Protein AF-A0A367ZBI6-F1 (afdb_monomer_lite)

Foldseek 3Di:
DDDDDDDDDDDDDDDDDDDDPPPDDPDPDPDDPDDFPPFDWDKDKDFDDDPNFGDFAKKWKWKFKAAPVQQQTLDIQQRQDGGNDTDDFTFIFGGDRRMTMDTQQPCVTGRRPHGDGLSSVLDPGIFMWMWIDPDPDDDTDTDPDTHTDPPDDPSVVVVQLQDALEEFEAECPDGPHVAPQVSQVPDPDADDSNHAYEYEYEFDEHAAAEEHGASYEYEYPAAVRAEQEYDDDPVVQGSYHYDHNYYYYGYYYGRHPPPDPPPPVVVVPPPD

Structure (mmCIF, N/CA/C/O backbone):
data_AF-A0A367ZBI6-F1
#
_entry.id   AF-A0A367ZBI6-F1
#
loop_
_atom_site.group_PDB
_atom_site.id
_atom_site.type_symbol
_atom_site.label_atom_id
_atom_site.label_alt_id
_atom_site.label_comp_id
_atom_site.label_asym_id
_atom_site.label_entity_id
_atom_site.label_seq_id
_atom_site.pdbx_PDB_ins_code
_atom_site.Cartn_x
_atom_site.Cartn_y
_atom_site.Cartn_z
_atom_site.occupancy
_atom_site.B_iso_or_equiv
_atom_site.auth_seq_id
_atom_site.auth_comp_id
_atom_site.auth_asym_id
_atom_site.auth_atom_id
_atom_site.pdbx_PDB_model_num
ATOM 1 N N . MET A 1 1 ? -68.132 80.069 33.713 1.00 37.91 1 MET A N 1
ATOM 2 C CA . MET A 1 1 ? -67.580 80.539 32.428 1.00 37.91 1 MET A CA 1
ATOM 3 C C . MET A 1 1 ? -66.573 79.501 31.962 1.00 37.91 1 MET A C 1
ATOM 5 O O . MET A 1 1 ? -65.637 79.241 32.694 1.00 37.91 1 MET A O 1
ATOM 9 N N . GLU A 1 2 ? -66.901 78.851 30.840 1.00 44.69 2 GLU A N 1
ATOM 10 C CA . GLU A 1 2 ? -66.065 78.034 29.926 1.00 44.69 2 GLU A CA 1
ATOM 11 C C . GLU A 1 2 ? -65.198 76.899 30.529 1.00 44.69 2 GLU A C 1
ATOM 13 O O . GLU A 1 2 ? -64.141 77.139 31.086 1.00 44.69 2 GLU A O 1
ATOM 18 N N . LYS A 1 3 ? -65.728 75.659 30.611 1.00 40.94 3 LYS A N 1
ATOM 19 C CA . LYS A 1 3 ? -65.619 74.520 29.645 1.00 40.94 3 LYS A CA 1
ATOM 20 C C . LYS A 1 3 ? -64.223 73.841 29.694 1.00 40.94 3 LYS A C 1
ATOM 22 O O . LYS A 1 3 ? -63.247 74.514 29.435 1.00 40.94 3 LYS A O 1
ATOM 27 N N . LYS A 1 4 ? -64.012 72.530 29.899 1.00 40.75 4 LYS A N 1
ATOM 28 C CA . LYS A 1 4 ? -64.860 71.321 29.964 1.00 40.75 4 LYS A CA 1
ATOM 29 C C . LYS A 1 4 ? -63.979 70.097 30.379 1.00 40.75 4 LYS A C 1
ATOM 31 O O . LYS A 1 4 ? -62.935 69.918 29.772 1.00 40.75 4 LYS A O 1
ATOM 36 N N . PHE A 1 5 ? -64.477 69.277 31.325 1.00 45.44 5 PHE A N 1
ATOM 37 C CA . PHE A 1 5 ? -64.305 67.811 31.567 1.00 45.44 5 PHE A CA 1
ATOM 38 C C . PHE A 1 5 ? -62.888 67.207 31.751 1.00 45.44 5 PHE A C 1
ATOM 40 O O . PHE A 1 5 ? -62.086 67.213 30.831 1.00 45.44 5 PHE A O 1
ATOM 47 N N . ILE A 1 6 ? -62.463 66.750 32.942 1.00 40.84 6 ILE A N 1
ATOM 48 C CA . ILE A 1 6 ? -62.875 65.577 33.766 1.00 40.84 6 ILE A CA 1
ATOM 49 C C . ILE A 1 6 ? -62.627 64.210 33.091 1.00 40.84 6 ILE A C 1
ATOM 51 O O . ILE A 1 6 ? -63.291 63.855 32.124 1.00 40.84 6 ILE A O 1
ATOM 55 N N . SER A 1 7 ? -61.684 63.475 33.701 1.00 38.06 7 SER A N 1
ATOM 56 C CA . SER A 1 7 ? -61.355 62.037 33.682 1.00 38.06 7 SER A CA 1
ATOM 57 C C . SER A 1 7 ? -62.394 61.055 33.136 1.00 38.06 7 SER A C 1
ATOM 59 O O . SER A 1 7 ? -63.536 61.127 33.572 1.00 38.06 7 SER A O 1
ATOM 61 N N . LEU A 1 8 ? -61.954 60.017 32.397 1.00 36.00 8 LEU A N 1
ATOM 62 C CA . LEU A 1 8 ? -62.226 58.604 32.743 1.00 36.00 8 LEU A CA 1
ATOM 63 C C . LEU A 1 8 ? -61.428 57.593 31.882 1.00 36.00 8 LEU A C 1
ATOM 65 O O . LEU A 1 8 ? -61.218 57.798 30.692 1.00 36.00 8 LEU A O 1
ATOM 69 N N . LEU A 1 9 ? -61.023 56.499 32.535 1.00 39.81 9 LEU A N 1
ATOM 70 C CA . LEU A 1 9 ? -60.347 55.279 32.065 1.00 39.81 9 LEU A CA 1
ATOM 71 C C . LEU A 1 9 ? -60.739 54.729 30.676 1.00 39.81 9 LEU A C 1
ATOM 73 O O . LEU A 1 9 ? -61.918 54.518 30.406 1.00 39.81 9 LEU A O 1
ATOM 77 N N . ILE A 1 10 ? -59.734 54.278 29.910 1.00 43.53 10 ILE A N 1
ATOM 78 C CA . ILE A 1 10 ? -59.858 53.150 28.968 1.00 43.53 10 ILE A CA 1
ATOM 79 C C . ILE A 1 10 ? -58.687 52.186 29.198 1.00 43.53 10 ILE A C 1
ATOM 81 O O . ILE A 1 10 ? -57.521 52.527 29.010 1.00 43.53 10 ILE A O 1
ATOM 85 N N . VAL A 1 11 ? -59.030 50.974 29.629 1.00 42.53 11 VAL A N 1
ATOM 86 C CA . VAL A 1 11 ? -58.158 49.799 29.714 1.00 42.53 11 VAL A CA 1
ATOM 87 C C . VAL A 1 11 ? -58.002 49.240 28.298 1.00 42.53 11 VAL A C 1
ATOM 89 O O . VAL A 1 11 ? -58.996 48.839 27.698 1.00 42.53 11 VAL A O 1
ATOM 92 N N . MET A 1 12 ? -56.780 49.198 27.763 1.00 39.00 12 MET A N 1
ATOM 93 C CA . MET A 1 12 ? -56.487 48.552 26.479 1.00 39.00 12 MET A CA 1
ATOM 94 C C . MET A 1 12 ? -55.563 47.353 26.708 1.00 39.00 12 MET A C 1
ATOM 96 O O . MET A 1 12 ? -54.375 47.510 26.977 1.00 39.00 12 MET A O 1
ATOM 100 N N . ASN A 1 13 ? -56.127 46.150 26.594 1.00 39.81 13 ASN A N 1
ATOM 101 C CA . ASN A 1 13 ? -55.363 44.925 26.385 1.00 39.81 13 ASN A CA 1
ATOM 102 C C . ASN A 1 13 ? -54.843 44.916 24.942 1.00 39.81 13 ASN A C 1
ATOM 104 O O . ASN A 1 13 ? -55.646 44.980 24.012 1.00 39.81 13 ASN A O 1
ATOM 108 N N . LEU A 1 14 ? -53.531 44.767 24.750 1.00 39.84 14 LEU A N 1
ATOM 109 C CA . LEU A 1 14 ? -52.974 44.287 23.487 1.00 39.84 14 LEU A CA 1
ATOM 110 C C . LEU A 1 14 ? -51.970 43.169 23.780 1.00 39.84 14 LEU A C 1
ATOM 112 O O . LEU A 1 14 ? -50.863 43.399 24.260 1.00 39.84 14 LEU A O 1
ATOM 116 N N . VAL A 1 15 ? -52.405 41.942 23.508 1.00 45.78 15 VAL A N 1
ATOM 117 C CA . VAL A 1 15 ? -51.561 40.751 23.403 1.00 45.78 15 VAL A CA 1
ATOM 118 C C . VAL A 1 15 ? -50.962 40.756 22.000 1.00 45.78 15 VAL A C 1
ATOM 120 O O . VAL A 1 15 ? -51.720 40.718 21.042 1.00 45.78 15 VAL A O 1
ATOM 123 N N . LEU A 1 16 ? -49.635 40.786 21.876 1.00 45.00 16 LEU A N 1
ATOM 124 C CA . LEU A 1 16 ? -48.877 40.413 20.670 1.00 45.00 16 LEU A CA 1
ATOM 125 C C . LEU A 1 16 ? -47.453 40.088 21.164 1.00 45.00 16 LEU A C 1
ATOM 127 O O . LEU A 1 16 ? -46.708 40.973 21.561 1.00 45.00 16 LEU A O 1
ATOM 131 N N . GLY A 1 17 ? -47.124 38.826 21.431 1.00 42.75 17 GLY A N 1
ATOM 132 C CA . GLY A 1 17 ? -46.627 37.910 20.406 1.00 42.75 17 GLY A CA 1
ATOM 133 C C . GLY A 1 17 ? -45.110 37.782 20.565 1.00 42.75 17 GLY A C 1
ATOM 134 O O . GLY A 1 17 ? -44.355 38.512 19.934 1.00 42.75 17 GLY A O 1
ATOM 135 N N . GLY A 1 18 ? -44.665 36.897 21.463 1.00 44.91 18 GLY A N 1
ATOM 136 C CA . GLY A 1 18 ? -43.245 36.612 21.665 1.00 44.91 18 GLY A CA 1
ATOM 137 C C . GLY A 1 18 ? -42.639 36.001 20.404 1.00 44.91 18 GLY A C 1
ATOM 138 O O . GLY A 1 18 ? -42.944 34.863 20.056 1.00 44.91 18 GLY A O 1
ATOM 139 N N . ILE A 1 19 ? -41.792 36.762 19.714 1.00 48.72 19 ILE A N 1
ATOM 140 C CA . ILE A 1 19 ? -41.009 36.273 18.579 1.00 48.72 19 ILE A CA 1
ATOM 141 C C . ILE A 1 19 ? -39.861 35.440 19.151 1.00 48.72 19 ILE A C 1
ATOM 143 O O . ILE A 1 19 ? -38.845 35.970 19.599 1.00 48.72 19 ILE A O 1
ATOM 147 N N . LEU A 1 20 ? -40.036 34.120 19.159 1.00 42.00 20 LEU A N 1
ATOM 148 C CA . LEU A 1 20 ? -38.925 33.190 19.303 1.00 42.00 20 LEU A CA 1
ATOM 149 C C . LEU A 1 20 ? -38.111 33.248 18.007 1.00 42.00 20 LEU A C 1
ATOM 151 O O . LEU A 1 20 ? -38.551 32.772 16.963 1.00 42.00 20 LEU A O 1
ATOM 155 N N . LEU A 1 21 ? -36.920 33.841 18.067 1.00 44.00 21 LEU A N 1
ATOM 156 C CA . LEU A 1 21 ? -35.906 33.650 17.036 1.00 44.00 21 LEU A CA 1
ATOM 157 C C . LEU A 1 21 ? -35.422 32.200 17.132 1.00 44.00 21 LEU A C 1
ATOM 159 O O . LEU A 1 21 ? -34.493 31.882 17.874 1.00 44.00 21 LEU A O 1
ATOM 163 N N . SER A 1 22 ? -36.063 31.299 16.393 1.00 46.34 22 SER A N 1
ATOM 164 C CA . SER A 1 22 ? -35.497 29.986 16.113 1.00 46.34 22 SER A CA 1
ATOM 165 C C . SER A 1 22 ? -34.252 30.191 15.252 1.00 46.34 22 SER A C 1
ATOM 167 O O . SER A 1 22 ? -34.329 30.315 14.033 1.00 46.34 22 SER A O 1
ATOM 169 N N . ARG A 1 23 ? -33.083 30.255 15.895 1.00 43.53 23 ARG A N 1
ATOM 170 C CA . ARG A 1 23 ? -31.795 30.009 15.243 1.00 43.53 23 ARG A CA 1
ATOM 171 C C . ARG A 1 23 ? -31.886 28.622 14.606 1.00 43.53 23 ARG A C 1
ATOM 173 O O . ARG A 1 23 ? -31.818 27.619 15.314 1.00 43.53 23 ARG A O 1
ATOM 180 N N . ALA A 1 24 ? -32.051 28.563 13.289 1.00 52.31 24 ALA A N 1
ATOM 181 C CA . ALA A 1 24 ? -31.751 27.352 12.544 1.00 52.31 24 ALA A CA 1
ATOM 182 C C . ALA A 1 24 ? -30.271 27.032 12.801 1.00 52.31 24 ALA A C 1
ATOM 184 O O . ALA A 1 24 ? -29.398 27.879 12.592 1.00 52.31 24 ALA A O 1
ATOM 185 N N . ALA A 1 25 ? -29.989 25.855 13.358 1.00 51.59 25 ALA A N 1
ATOM 186 C CA . ALA A 1 25 ? -28.626 25.346 13.381 1.00 51.59 25 ALA A CA 1
ATOM 187 C C . ALA A 1 25 ? -28.143 25.233 11.923 1.00 51.59 25 ALA A C 1
ATOM 189 O O . ALA A 1 25 ? -28.959 24.887 11.065 1.00 51.59 25 ALA A O 1
ATOM 190 N N . PRO A 1 26 ? -26.871 25.544 11.615 1.00 46.62 26 PRO A N 1
ATOM 191 C CA . PRO A 1 26 ? -26.352 25.297 10.280 1.00 46.62 26 PRO A CA 1
ATOM 192 C C . PRO A 1 26 ? -26.547 23.815 9.962 1.00 46.62 26 PRO A C 1
ATOM 194 O O . PRO A 1 26 ? -26.165 22.948 10.750 1.00 46.62 26 PRO A O 1
ATOM 197 N N . GLU A 1 27 ? -27.204 23.556 8.838 1.00 51.22 27 GLU A N 1
ATOM 198 C CA . GLU A 1 27 ? -27.387 22.226 8.280 1.00 51.22 27 GLU A CA 1
ATOM 199 C C . GLU A 1 27 ? -26.000 21.605 8.100 1.00 51.22 27 GLU A C 1
ATOM 201 O O . GLU A 1 27 ? -25.157 22.113 7.359 1.00 51.22 27 GLU A O 1
ATOM 206 N N . SER A 1 28 ? -25.714 20.563 8.879 1.00 47.34 28 SER A N 1
ATOM 207 C CA . SER A 1 28 ? -24.465 19.822 8.786 1.00 47.34 28 SER A CA 1
ATOM 208 C C . SER A 1 28 ? -24.470 19.079 7.458 1.00 47.34 28 SER A C 1
ATOM 210 O O . SER A 1 28 ? -25.127 18.043 7.337 1.00 47.34 28 SER A O 1
ATOM 212 N N . ALA A 1 29 ? -23.769 19.627 6.467 1.00 52.69 29 ALA A N 1
ATOM 213 C CA . ALA A 1 29 ? -23.507 18.929 5.220 1.00 52.69 29 ALA A CA 1
ATOM 214 C C . ALA A 1 29 ? -22.903 17.544 5.533 1.00 52.69 29 ALA A C 1
ATOM 216 O O . ALA A 1 29 ? -22.039 17.453 6.416 1.00 52.69 29 ALA A O 1
ATOM 217 N N . PRO A 1 30 ? -23.339 16.468 4.853 1.00 43.09 30 PRO A N 1
ATOM 218 C CA . PRO A 1 30 ? -22.699 15.168 4.983 1.00 43.09 30 PRO A CA 1
ATOM 219 C C . PRO A 1 30 ? -21.223 15.324 4.621 1.00 43.09 30 PRO A C 1
ATOM 221 O O . PRO A 1 30 ? -20.898 15.833 3.549 1.00 43.09 30 PRO A O 1
ATOM 224 N N . LEU A 1 31 ? -20.330 14.924 5.525 1.00 36.56 31 LEU A N 1
ATOM 225 C CA . LEU A 1 31 ? -18.911 14.826 5.209 1.00 36.56 31 LEU A CA 1
ATOM 226 C C . LEU A 1 31 ? -18.776 13.755 4.125 1.00 36.56 31 LEU A C 1
ATOM 228 O O . LEU A 1 31 ? -19.098 12.590 4.366 1.00 36.56 31 LEU A O 1
ATOM 232 N N . GLU A 1 32 ? -18.362 14.154 2.924 1.00 37.59 32 GLU A N 1
ATOM 233 C CA . GLU A 1 32 ? -18.015 13.199 1.875 1.00 37.59 32 GLU A CA 1
ATOM 234 C C . GLU A 1 32 ? -16.948 12.235 2.420 1.00 37.59 32 GLU A C 1
ATOM 236 O O . GLU A 1 32 ? -16.040 12.679 3.134 1.00 37.59 32 GLU A O 1
ATOM 241 N N . PRO A 1 33 ? -17.040 10.922 2.136 1.00 40.94 33 PRO A N 1
ATOM 242 C CA . PRO A 1 33 ? -16.056 9.971 2.618 1.00 40.94 33 PRO A CA 1
ATOM 243 C C . PRO A 1 33 ? -14.702 10.317 1.999 1.00 40.94 33 PRO A C 1
ATOM 245 O O . PRO A 1 33 ? -14.447 10.049 0.827 1.00 40.94 33 PRO A O 1
ATOM 248 N N . GLN A 1 34 ? -13.827 10.931 2.795 1.00 37.44 34 GLN A N 1
ATOM 249 C CA . GLN A 1 34 ? -12.420 11.057 2.452 1.00 37.44 34 GLN A CA 1
ATOM 250 C C . GLN A 1 34 ? -11.860 9.636 2.394 1.00 37.44 34 GLN A C 1
ATOM 252 O O . GLN A 1 34 ? -11.785 8.950 3.416 1.00 37.44 34 GLN A O 1
ATOM 257 N N . GLY A 1 35 ? -11.524 9.177 1.185 1.00 43.12 35 GLY A N 1
ATOM 258 C CA . GLY A 1 35 ? -10.757 7.951 0.994 1.00 43.12 35 GLY A CA 1
ATOM 259 C C . GLY A 1 35 ? -9.539 7.956 1.918 1.00 43.12 35 GLY A C 1
ATOM 260 O O . GLY A 1 35 ? -8.970 9.009 2.207 1.00 43.12 35 GLY A O 1
ATOM 261 N N . SER A 1 36 ? -9.174 6.792 2.444 1.00 41.91 36 SER A N 1
ATOM 262 C CA . SER A 1 36 ? -8.054 6.663 3.374 1.00 41.91 36 SER A CA 1
ATOM 263 C C . SER A 1 36 ? -6.747 7.055 2.677 1.00 41.91 36 SER A C 1
ATOM 265 O O . SER A 1 36 ? -6.143 6.259 1.962 1.00 41.91 36 SER A O 1
ATOM 267 N N . THR A 1 37 ? -6.276 8.284 2.894 1.00 40.84 37 THR A N 1
ATOM 268 C CA . THR A 1 37 ? -5.014 8.787 2.327 1.00 40.84 37 THR A CA 1
ATOM 269 C C . THR A 1 37 ? -3.798 8.433 3.183 1.00 40.84 37 THR A C 1
ATOM 271 O O . THR A 1 37 ? -2.762 9.084 3.065 1.00 40.84 37 THR A O 1
ATOM 274 N N . ALA A 1 38 ? -3.897 7.449 4.084 1.00 46.81 38 ALA A N 1
ATOM 275 C CA . ALA A 1 38 ? -2.755 7.035 4.890 1.00 46.81 38 ALA A CA 1
ATOM 276 C C . ALA A 1 38 ? -1.680 6.409 3.975 1.00 46.81 38 ALA A C 1
ATOM 278 O O . ALA A 1 38 ? -1.954 5.396 3.317 1.00 46.81 38 ALA A O 1
ATOM 279 N N . PRO A 1 39 ? -0.459 6.977 3.916 1.00 53.12 39 PRO A N 1
ATOM 280 C CA . PRO A 1 39 ? 0.629 6.381 3.156 1.00 53.12 39 PRO A CA 1
ATOM 281 C C . PRO A 1 39 ? 0.922 4.978 3.688 1.00 53.12 39 PRO A C 1
ATOM 283 O O . PRO A 1 39 ? 1.065 4.766 4.891 1.00 53.12 39 PRO A O 1
ATOM 286 N N . THR A 1 40 ? 1.004 4.013 2.784 1.00 62.56 40 THR A N 1
ATOM 287 C CA . THR A 1 40 ? 1.322 2.617 3.070 1.00 62.56 40 THR A CA 1
ATOM 288 C C . THR A 1 40 ? 2.652 2.294 2.405 1.00 62.56 40 THR A C 1
ATOM 290 O O . THR A 1 40 ? 2.788 2.419 1.194 1.00 62.56 40 THR A O 1
ATOM 293 N N . ILE A 1 41 ? 3.645 1.865 3.180 1.00 67.06 41 ILE A N 1
ATOM 294 C CA . ILE A 1 41 ? 4.928 1.413 2.633 1.00 67.06 41 ILE A CA 1
ATOM 295 C C . ILE A 1 41 ? 4.915 -0.113 2.559 1.00 67.06 41 ILE A C 1
ATOM 297 O O . ILE A 1 41 ? 4.626 -0.780 3.552 1.00 67.06 41 ILE A O 1
ATOM 301 N N . VAL A 1 42 ? 5.252 -0.672 1.394 1.00 77.25 42 VAL A N 1
ATOM 302 C CA . VAL A 1 42 ? 5.327 -2.129 1.189 1.00 77.25 42 VAL A CA 1
ATOM 303 C C . VAL A 1 42 ? 6.757 -2.537 0.859 1.00 77.25 42 VAL A C 1
ATOM 305 O O . VAL A 1 42 ? 7.314 -2.105 -0.146 1.00 77.25 42 VAL A O 1
ATOM 308 N N . SER A 1 43 ? 7.353 -3.399 1.684 1.00 80.81 43 SER A N 1
ATOM 309 C CA . SER A 1 43 ? 8.664 -3.985 1.385 1.00 80.81 43 SER A CA 1
ATOM 310 C C . SER A 1 43 ? 8.543 -5.057 0.303 1.00 80.81 43 SER A C 1
ATOM 312 O O . SER A 1 43 ? 7.708 -5.958 0.398 1.00 80.81 43 SER A O 1
ATOM 314 N N . TYR A 1 44 ? 9.393 -4.976 -0.716 1.00 85.50 44 TYR A N 1
ATOM 315 C CA . TYR A 1 44 ? 9.518 -5.973 -1.771 1.00 85.50 44 TYR A CA 1
ATOM 316 C C . TYR A 1 44 ? 10.985 -6.341 -1.981 1.00 85.50 44 TYR A C 1
ATOM 318 O O . TYR A 1 44 ? 11.840 -5.463 -2.095 1.00 85.50 44 TYR A O 1
ATOM 326 N N . GLN A 1 45 ? 11.266 -7.640 -2.078 1.00 84.94 45 GLN A N 1
ATOM 327 C CA . GLN A 1 45 ? 12.580 -8.169 -2.429 1.00 84.94 45 GLN A CA 1
ATOM 328 C C . GLN A 1 45 ? 12.480 -8.949 -3.737 1.00 84.94 45 GLN A C 1
ATOM 330 O O . GLN A 1 45 ? 11.594 -9.784 -3.909 1.00 84.94 45 GLN A O 1
ATOM 335 N N . GLY A 1 46 ? 13.411 -8.688 -4.650 1.00 86.69 46 GLY A N 1
ATOM 336 C CA . GLY A 1 46 ? 13.491 -9.375 -5.930 1.00 86.69 46 GLY A CA 1
ATOM 337 C C . GLY A 1 46 ? 14.911 -9.805 -6.267 1.00 86.69 46 GLY A C 1
ATOM 338 O O . GLY A 1 46 ? 15.879 -9.428 -5.600 1.00 86.69 46 GLY A O 1
ATOM 339 N N . ARG A 1 47 ? 15.028 -10.596 -7.337 1.00 89.69 47 ARG A N 1
ATOM 340 C CA . ARG A 1 47 ? 16.312 -11.008 -7.902 1.00 89.69 47 ARG A CA 1
ATOM 341 C C . ARG A 1 47 ? 16.416 -10.602 -9.369 1.00 89.69 47 ARG A C 1
ATOM 343 O O . ARG A 1 47 ? 15.455 -10.746 -10.117 1.00 89.69 47 ARG A O 1
ATOM 350 N N . VAL A 1 48 ? 17.590 -10.142 -9.784 1.00 93.00 48 VAL A N 1
ATOM 351 C CA . VAL A 1 48 ? 17.926 -9.800 -11.167 1.00 93.00 48 VAL A CA 1
ATOM 352 C C . VAL A 1 48 ? 19.203 -10.500 -11.618 1.00 93.00 48 VAL A C 1
ATOM 354 O O . VAL A 1 48 ? 20.172 -10.653 -10.869 1.00 93.00 48 VAL A O 1
ATOM 357 N N . GLN A 1 49 ? 19.195 -10.921 -12.877 1.00 91.06 49 GLN A N 1
ATOM 358 C CA . GLN A 1 49 ? 20.345 -11.481 -13.572 1.00 91.06 49 GLN A CA 1
ATOM 359 C C . GLN A 1 49 ? 20.508 -10.766 -14.913 1.00 91.06 49 GLN A C 1
ATOM 361 O O . GLN A 1 49 ? 19.520 -10.428 -15.563 1.00 91.06 49 GLN A O 1
ATOM 366 N N . VAL A 1 50 ? 21.751 -10.557 -15.337 1.00 89.44 50 VAL A N 1
ATOM 367 C CA . VAL A 1 50 ? 22.097 -10.049 -16.670 1.00 89.44 50 VAL A CA 1
ATOM 368 C C . VAL A 1 50 ? 22.873 -11.151 -17.375 1.00 89.44 50 VAL A C 1
ATOM 370 O O . VAL A 1 50 ? 23.882 -11.624 -16.859 1.00 89.44 50 VAL A O 1
ATOM 373 N N . SER A 1 51 ? 22.367 -11.610 -18.522 1.00 88.50 51 SER A N 1
ATOM 374 C CA . SER A 1 51 ? 22.955 -12.729 -19.279 1.00 88.50 51 SER A CA 1
ATOM 375 C C . SER A 1 51 ? 23.176 -13.999 -18.436 1.00 88.50 51 SER A C 1
ATOM 377 O O . SER A 1 51 ? 24.182 -14.686 -18.582 1.00 88.50 51 SER A O 1
ATOM 379 N N . GLY A 1 52 ? 22.252 -14.293 -17.513 1.00 86.19 52 GLY A N 1
ATOM 380 C CA . GLY A 1 52 ? 22.314 -15.459 -16.619 1.00 86.19 52 GLY A CA 1
ATOM 381 C C . GLY A 1 52 ? 23.199 -15.290 -15.377 1.00 86.19 52 GLY A C 1
ATOM 382 O O . GLY A 1 52 ? 23.185 -16.152 -14.500 1.00 86.19 52 GLY A O 1
ATOM 383 N N . VAL A 1 53 ? 23.920 -14.173 -15.246 1.00 91.25 53 VAL A N 1
ATOM 384 C CA . VAL A 1 53 ? 24.787 -13.892 -14.093 1.00 91.25 53 VAL A CA 1
ATOM 385 C C . VAL A 1 53 ? 24.065 -12.969 -13.107 1.00 91.25 53 VAL A C 1
ATOM 387 O O . VAL A 1 53 ? 23.480 -11.973 -13.539 1.00 91.25 53 VAL A O 1
ATOM 390 N N . PRO A 1 54 ? 24.080 -13.254 -11.788 1.00 91.56 54 PRO A N 1
ATOM 391 C CA . PRO A 1 54 ? 23.538 -12.341 -10.785 1.00 91.56 54 PRO A CA 1
ATOM 392 C C . PRO A 1 54 ? 24.173 -10.954 -10.897 1.00 91.56 54 PRO A C 1
ATOM 394 O O . PRO A 1 54 ? 25.393 -10.812 -10.853 1.00 91.56 54 PRO A O 1
ATOM 397 N N . PHE A 1 55 ? 23.339 -9.929 -11.059 1.00 93.81 55 PHE A N 1
ATOM 398 C CA . PHE A 1 55 ? 23.821 -8.561 -11.218 1.00 93.81 55 PHE A CA 1
ATOM 399 C C . PHE A 1 55 ? 24.252 -7.968 -9.872 1.00 93.81 55 PHE A C 1
ATOM 401 O O . PHE A 1 55 ? 23.579 -8.163 -8.862 1.00 93.81 55 PHE A O 1
ATOM 408 N N . SER A 1 56 ? 25.346 -7.211 -9.863 1.00 94.81 56 SER A N 1
ATOM 409 C CA . SER A 1 56 ? 25.797 -6.447 -8.698 1.00 94.81 56 SER A CA 1
ATOM 410 C C . SER A 1 56 ? 26.143 -5.025 -9.128 1.00 94.81 56 SER A C 1
ATOM 412 O O . SER A 1 56 ? 26.766 -4.831 -10.171 1.00 94.81 56 SER A O 1
ATOM 414 N N . GLY A 1 57 ? 25.753 -4.041 -8.322 1.00 93.94 57 GLY A N 1
ATOM 415 C CA . GLY A 1 57 ? 25.906 -2.616 -8.618 1.00 93.94 57 GLY A CA 1
ATOM 416 C C . GLY A 1 57 ? 24.578 -1.868 -8.548 1.00 93.94 57 GLY A C 1
ATOM 417 O O . GLY A 1 57 ? 23.584 -2.382 -8.039 1.00 93.94 57 GLY A O 1
ATOM 418 N N . THR A 1 58 ? 24.550 -0.637 -9.051 1.00 96.06 58 THR A N 1
ATOM 419 C CA . THR A 1 58 ? 23.324 0.171 -9.078 1.00 96.06 58 THR A CA 1
ATOM 420 C C . THR A 1 58 ? 22.424 -0.268 -10.226 1.00 96.06 58 THR A C 1
ATOM 422 O O . THR A 1 58 ? 22.790 -0.144 -11.394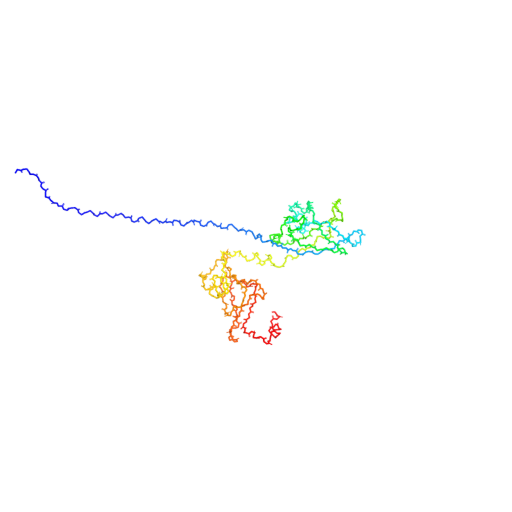 1.00 96.06 58 THR A O 1
ATOM 425 N N . GLY A 1 59 ? 21.239 -0.771 -9.893 1.00 96.31 59 GLY A N 1
ATOM 426 C CA . GLY A 1 59 ? 20.188 -1.101 -10.847 1.00 96.31 59 GLY A CA 1
ATOM 427 C C . GLY A 1 59 ? 19.161 0.019 -10.967 1.00 96.31 59 GLY A C 1
ATOM 428 O O . GLY A 1 59 ? 18.903 0.742 -10.005 1.00 96.31 59 GLY A O 1
ATOM 429 N N . TYR A 1 60 ? 18.548 0.139 -12.142 1.00 97.88 60 TYR A N 1
ATOM 430 C CA . TYR A 1 60 ? 17.448 1.067 -12.391 1.00 97.88 60 TYR A CA 1
ATOM 431 C C . TYR A 1 60 ? 16.168 0.261 -12.523 1.00 97.88 60 TYR A C 1
ATOM 433 O O . TYR A 1 60 ? 16.069 -0.620 -13.381 1.00 97.88 60 TYR A O 1
ATOM 441 N N . PHE A 1 61 ? 15.194 0.583 -11.684 1.00 98.06 61 PHE A N 1
ATOM 442 C CA . PHE A 1 61 ? 13.952 -0.155 -11.566 1.00 98.06 61 PHE A CA 1
ATOM 443 C C . PHE A 1 61 ? 12.749 0.744 -11.800 1.00 98.06 61 PHE A C 1
ATOM 445 O O . PHE A 1 61 ? 12.747 1.914 -11.424 1.00 98.06 61 PHE A O 1
ATOM 452 N N . LYS A 1 62 ? 11.703 0.186 -12.398 1.00 98.25 62 LYS A N 1
ATOM 453 C CA . LYS A 1 62 ? 10.383 0.815 -12.470 1.00 98.25 62 LYS A CA 1
ATOM 454 C C . LYS A 1 62 ? 9.351 -0.164 -11.951 1.00 98.25 62 LYS A C 1
ATOM 456 O O . LYS A 1 62 ? 9.516 -1.374 -12.126 1.00 98.25 62 LYS A O 1
ATOM 461 N N . PHE A 1 63 ? 8.307 0.356 -11.322 1.00 97.00 63 PHE A N 1
ATOM 462 C CA . PHE A 1 63 ? 7.328 -0.453 -10.610 1.00 97.00 63 PHE A CA 1
ATOM 463 C C . PHE A 1 63 ? 5.916 -0.008 -10.958 1.00 97.00 63 PHE A C 1
ATOM 465 O O . PHE A 1 63 ? 5.625 1.188 -10.981 1.00 97.00 63 PHE A O 1
ATOM 472 N N . ALA A 1 64 ? 5.036 -0.979 -11.174 1.00 96.88 64 ALA A N 1
ATOM 473 C CA . ALA A 1 64 ? 3.606 -0.748 -11.275 1.00 96.88 64 ALA A CA 1
ATOM 474 C C . ALA A 1 64 ? 2.833 -1.856 -10.557 1.00 96.88 64 ALA A C 1
ATOM 476 O O . ALA A 1 64 ? 3.244 -3.016 -10.576 1.00 96.88 64 ALA A O 1
ATOM 477 N N . VAL A 1 65 ? 1.707 -1.502 -9.942 1.00 93.62 65 VAL A N 1
ATOM 478 C CA . VAL A 1 65 ? 0.704 -2.466 -9.488 1.00 93.62 65 VAL A CA 1
ATOM 479 C C . VAL A 1 65 ? -0.359 -2.571 -10.569 1.00 93.62 65 VAL A C 1
ATOM 481 O O . VAL A 1 65 ? -0.968 -1.568 -10.943 1.00 93.62 65 VAL A O 1
ATOM 484 N N . VAL A 1 66 ? -0.581 -3.786 -11.056 1.00 93.81 66 VAL A N 1
ATOM 485 C CA . VAL A 1 66 ? -1.513 -4.093 -12.142 1.00 93.81 66 VAL A CA 1
ATOM 486 C C . VAL A 1 66 ? -2.502 -5.192 -11.746 1.00 93.81 66 VAL A C 1
ATOM 488 O O . VAL A 1 66 ? -2.345 -5.837 -10.705 1.00 93.81 66 VAL A O 1
ATOM 491 N N . ASN A 1 67 ? -3.545 -5.389 -12.552 1.00 88.69 67 ASN A N 1
ATOM 492 C CA . ASN A 1 67 ? -4.419 -6.565 -12.460 1.00 88.69 67 ASN A CA 1
ATOM 493 C C . ASN A 1 67 ? -3.739 -7.831 -13.021 1.00 88.69 67 ASN A C 1
ATOM 495 O O . ASN A 1 67 ? -2.646 -7.770 -13.579 1.00 88.69 67 ASN A O 1
ATOM 499 N N . ILE A 1 68 ? -4.408 -8.983 -12.913 1.00 86.00 68 ILE A N 1
ATOM 500 C CA . ILE A 1 68 ? -3.902 -10.278 -13.406 1.00 86.00 68 ILE A CA 1
ATOM 501 C C . ILE A 1 68 ? -3.630 -10.316 -14.917 1.00 86.00 68 ILE A C 1
ATOM 503 O O . ILE A 1 68 ? -2.670 -10.946 -15.354 1.00 86.00 68 ILE A O 1
ATOM 507 N N . THR A 1 69 ? -4.453 -9.639 -15.719 1.00 88.75 69 THR A N 1
ATOM 508 C CA . THR A 1 69 ? -4.248 -9.495 -17.171 1.00 88.75 69 THR A CA 1
ATOM 509 C C . THR A 1 69 ? -3.114 -8.522 -17.483 1.00 88.75 69 THR A C 1
ATOM 511 O O . THR A 1 69 ? -2.507 -8.588 -18.551 1.00 88.75 69 THR A O 1
ATOM 514 N N . GLY A 1 70 ? -2.780 -7.647 -16.533 1.00 90.25 70 GLY A N 1
ATOM 515 C CA . GLY A 1 70 ? 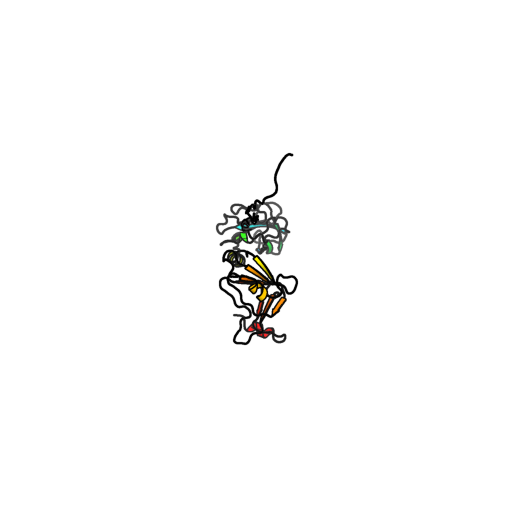-1.692 -6.699 -16.645 1.00 90.25 70 GLY A CA 1
ATOM 516 C C . GLY A 1 70 ? -1.967 -5.551 -17.613 1.00 90.25 70 GLY A C 1
ATOM 517 O O . GLY A 1 70 ? -1.011 -4.991 -18.149 1.00 90.25 70 GLY A O 1
ATOM 518 N N . ASP A 1 71 ? -3.240 -5.248 -17.856 1.00 93.19 71 ASP A N 1
ATOM 519 C CA . ASP A 1 71 ? -3.745 -4.207 -18.759 1.00 93.19 71 ASP A CA 1
ATOM 520 C C . ASP A 1 71 ? -4.401 -3.038 -18.006 1.00 93.19 71 ASP A C 1
ATOM 522 O O . ASP A 1 71 ? -4.780 -2.045 -18.614 1.00 93.19 71 ASP A O 1
ATOM 526 N N . THR A 1 72 ? -4.511 -3.122 -16.680 1.00 91.00 72 THR A N 1
ATOM 527 C CA . THR A 1 72 ? -4.971 -2.028 -15.818 1.00 91.00 72 THR A CA 1
ATOM 528 C C . THR A 1 72 ? -3.882 -1.691 -14.815 1.00 91.00 72 THR A C 1
ATOM 530 O O . THR A 1 72 ? -3.406 -2.581 -14.113 1.00 91.00 72 THR A O 1
ATOM 533 N N . THR A 1 73 ? -3.512 -0.413 -14.718 1.00 94.44 73 THR A N 1
ATOM 534 C CA . THR A 1 73 ? -2.587 0.094 -13.694 1.00 94.44 73 THR A CA 1
ATOM 535 C C . THR A 1 73 ? -3.379 0.690 -12.535 1.00 94.44 73 THR A C 1
ATOM 537 O O . THR A 1 73 ? -4.201 1.575 -12.747 1.00 94.44 73 THR A O 1
ATOM 540 N N . TYR A 1 74 ? -3.093 0.245 -11.313 1.00 90.31 74 TYR A N 1
ATOM 541 C CA . TYR A 1 74 ? -3.631 0.822 -10.074 1.00 90.31 74 TYR A CA 1
ATOM 542 C C . TYR A 1 74 ? -2.646 1.767 -9.388 1.00 90.31 74 TYR A C 1
ATOM 544 O O . TYR A 1 74 ? -3.051 2.641 -8.630 1.00 90.31 74 TYR A O 1
ATOM 552 N N . TRP A 1 75 ? -1.350 1.578 -9.631 1.00 93.62 75 TRP A N 1
ATOM 553 C CA . TRP A 1 75 ? -0.286 2.418 -9.093 1.00 93.62 75 TRP A CA 1
ATOM 554 C C . TRP A 1 75 ? 0.975 2.280 -9.939 1.00 93.62 75 TRP A C 1
ATOM 556 O O . TRP A 1 75 ? 1.240 1.202 -10.472 1.00 93.62 75 TRP A O 1
ATOM 566 N N . SER A 1 76 ? 1.795 3.324 -10.004 1.00 97.25 76 SER A N 1
ATOM 567 C CA . SER A 1 76 ? 3.193 3.215 -10.420 1.00 97.25 76 SER A CA 1
ATOM 568 C C . SER A 1 76 ? 4.081 4.129 -9.608 1.00 97.25 76 SER A C 1
ATOM 570 O O . SER A 1 76 ? 3.607 5.122 -9.063 1.00 97.25 76 SER A O 1
ATOM 572 N N . ASN A 1 77 ? 5.381 3.827 -9.576 1.00 95.62 77 ASN A N 1
ATOM 573 C CA . ASN A 1 77 ? 6.350 4.574 -8.773 1.00 95.62 77 ASN A CA 1
ATOM 574 C C . ASN A 1 77 ? 6.326 6.087 -9.028 1.00 95.62 77 ASN A C 1
ATOM 576 O O . ASN A 1 77 ? 6.658 6.849 -8.128 1.00 95.62 77 ASN A O 1
ATOM 580 N N . ASP A 1 78 ? 5.926 6.523 -10.223 1.00 96.00 78 ASP A N 1
ATOM 581 C CA . ASP A 1 78 ? 5.870 7.935 -10.597 1.00 96.00 78 ASP A CA 1
ATOM 582 C C . ASP A 1 78 ? 4.504 8.433 -11.104 1.00 96.00 78 ASP A C 1
ATOM 584 O O . ASP A 1 78 ? 4.384 9.591 -11.497 1.00 96.00 78 ASP A O 1
ATOM 588 N N . GLY A 1 79 ? 3.483 7.570 -11.108 1.00 95.50 79 GLY A N 1
ATOM 589 C CA . GLY A 1 79 ? 2.119 7.904 -11.534 1.00 95.50 79 GLY A CA 1
ATOM 590 C C . GLY A 1 79 ? 1.902 7.978 -13.047 1.00 95.50 79 GLY A C 1
ATOM 591 O O . GLY A 1 79 ? 0.813 8.334 -13.481 1.00 95.50 79 GLY A O 1
ATOM 592 N N . THR A 1 80 ? 2.907 7.652 -13.867 1.00 97.50 80 THR A N 1
ATOM 593 C CA . THR A 1 80 ? 2.816 7.784 -15.334 1.00 97.50 80 THR A CA 1
ATOM 594 C C . THR A 1 80 ? 2.383 6.511 -16.064 1.00 97.50 80 THR A C 1
ATOM 596 O O . THR A 1 80 ? 2.094 6.558 -17.259 1.00 97.50 80 THR A O 1
ATOM 599 N N . SER A 1 81 ? 2.335 5.364 -15.380 1.00 97.06 81 SER A N 1
ATOM 600 C CA . SER A 1 81 ? 1.900 4.113 -16.003 1.00 97.06 81 SER A CA 1
ATOM 601 C C . SER A 1 81 ? 0.392 4.129 -16.232 1.00 97.06 81 SER A C 1
ATOM 603 O O . SER A 1 81 ? -0.391 4.395 -15.322 1.00 97.06 81 SER A O 1
ATOM 605 N N . SER A 1 82 ? -0.016 3.780 -17.447 1.00 95.12 82 SER A N 1
ATOM 606 C CA . SER A 1 82 ? -1.415 3.601 -17.827 1.00 95.12 82 SER A CA 1
ATOM 607 C C . SER A 1 82 ? -1.546 2.319 -18.639 1.00 95.12 82 SER A C 1
ATOM 609 O O . SER A 1 82 ? -0.631 1.934 -19.361 1.00 95.12 82 SER A O 1
ATOM 611 N N . GLY A 1 83 ? -2.651 1.594 -18.486 1.00 93.00 83 GLY A N 1
ATOM 612 C CA . GLY A 1 83 ? -2.853 0.351 -19.237 1.00 93.00 83 GLY A CA 1
ATOM 613 C C . GLY A 1 83 ? -1.802 -0.747 -18.972 1.00 93.00 83 GLY A C 1
ATOM 614 O O . GLY A 1 83 ? -1.504 -1.545 -19.856 1.00 93.00 83 GLY A O 1
ATOM 615 N N . GLY A 1 84 ? -1.149 -0.744 -17.804 1.00 93.06 84 GLY A N 1
ATOM 616 C CA . GLY A 1 84 ? -0.038 -1.644 -17.478 1.00 93.06 84 GLY A CA 1
ATOM 617 C C . GLY A 1 84 ? 1.308 -1.284 -18.124 1.00 93.06 84 GLY A C 1
ATOM 618 O O . GLY A 1 84 ? 2.224 -2.119 -18.105 1.00 93.06 84 GLY A O 1
ATOM 619 N N . SER A 1 85 ? 1.433 -0.080 -18.698 1.00 96.62 85 SER A N 1
ATOM 620 C CA . SER A 1 85 ? 2.636 0.397 -19.387 1.00 96.62 85 SER A CA 1
ATOM 621 C C . SER A 1 85 ? 3.817 0.633 -18.447 1.00 96.62 85 SER A C 1
ATOM 623 O O . SER A 1 85 ? 3.668 0.783 -17.234 1.00 96.62 85 SER A O 1
ATOM 625 N N . GLU A 1 86 ? 5.011 0.713 -19.029 1.00 97.31 86 GLU A N 1
ATOM 626 C CA . GLU A 1 86 ? 6.215 1.117 -18.310 1.00 97.31 86 GLU A CA 1
ATOM 627 C C . GLU A 1 86 ? 6.078 2.562 -17.770 1.00 97.31 86 GLU A C 1
ATOM 629 O O . GLU A 1 86 ? 5.663 3.446 -18.522 1.00 97.31 86 GLU A O 1
ATOM 634 N N . PRO A 1 87 ? 6.429 2.817 -16.495 1.00 97.69 87 PRO A N 1
ATOM 635 C CA . PRO A 1 87 ? 6.572 4.166 -15.932 1.00 97.69 87 PRO A CA 1
ATOM 636 C C . PRO A 1 87 ? 7.657 4.999 -16.638 1.00 97.69 87 PRO A C 1
ATOM 638 O O . PRO A 1 87 ? 8.529 4.458 -17.312 1.00 97.69 87 PRO A O 1
ATOM 641 N N . THR A 1 88 ? 7.689 6.316 -16.457 1.00 96.81 88 THR A N 1
ATOM 642 C CA . THR A 1 88 ? 8.668 7.200 -17.116 1.00 96.81 88 THR A CA 1
ATOM 643 C C . THR A 1 88 ? 9.976 7.254 -16.328 1.00 96.81 88 THR A C 1
ATOM 645 O O . THR A 1 88 ? 11.054 6.981 -16.866 1.00 96.81 88 THR A O 1
ATOM 648 N N . ASN A 1 89 ? 9.879 7.538 -15.033 1.00 96.19 89 ASN A N 1
ATOM 649 C CA . ASN A 1 89 ? 10.994 7.707 -14.114 1.00 96.19 89 ASN A CA 1
ATOM 650 C C . ASN A 1 89 ? 11.370 6.382 -13.459 1.00 96.19 89 ASN A C 1
ATOM 652 O O . ASN A 1 89 ? 10.512 5.565 -13.127 1.00 96.19 89 ASN A O 1
ATOM 656 N N . ALA A 1 90 ? 12.669 6.182 -13.263 1.00 97.19 90 ALA A N 1
ATOM 657 C CA . ALA A 1 90 ? 13.210 4.988 -12.633 1.00 97.19 90 ALA A CA 1
ATOM 658 C C . ALA A 1 90 ? 13.769 5.291 -11.247 1.00 97.19 90 ALA A C 1
ATOM 660 O O . ALA A 1 90 ? 14.331 6.359 -11.007 1.00 97.19 90 ALA A O 1
ATOM 661 N N . VAL A 1 91 ? 13.663 4.298 -10.378 1.00 96.50 91 VAL A N 1
ATOM 662 C CA . VAL A 1 91 ? 14.215 4.269 -9.031 1.00 96.50 91 VAL A CA 1
ATOM 663 C C . VAL A 1 91 ? 15.564 3.565 -9.079 1.00 96.50 91 VAL A C 1
ATOM 665 O O . VAL A 1 91 ? 15.687 2.477 -9.643 1.00 96.50 91 VAL A O 1
ATOM 668 N N . GLN A 1 92 ? 16.585 4.186 -8.499 1.00 96.75 92 GLN A N 1
ATOM 669 C CA . GLN A 1 92 ? 17.913 3.588 -8.394 1.00 96.75 92 GLN A CA 1
ATOM 670 C C . GLN A 1 92 ? 18.011 2.779 -7.107 1.00 96.75 92 GLN A C 1
ATOM 672 O O . GLN A 1 92 ? 17.743 3.308 -6.031 1.00 96.75 92 GLN A O 1
ATOM 677 N N . LEU A 1 93 ? 18.407 1.512 -7.214 1.00 93.38 93 LEU A N 1
ATOM 678 C CA . LEU A 1 93 ? 18.545 0.619 -6.066 1.00 93.38 93 LEU A CA 1
ATOM 679 C C . LEU A 1 93 ? 19.896 -0.101 -6.104 1.00 93.38 93 LEU A C 1
ATOM 681 O O . LEU A 1 93 ? 20.325 -0.538 -7.179 1.00 93.38 93 LEU A O 1
ATOM 685 N N . PRO A 1 94 ? 20.567 -0.267 -4.952 1.00 90.06 94 PRO A N 1
ATOM 686 C CA . PRO A 1 94 ? 21.726 -1.136 -4.869 1.00 90.06 94 PRO A CA 1
ATOM 687 C C . PRO A 1 94 ? 21.292 -2.593 -5.051 1.00 90.06 94 PRO A C 1
ATOM 689 O O . PRO A 1 94 ? 20.332 -3.058 -4.434 1.00 90.06 94 PRO A O 1
ATOM 692 N N . VAL A 1 95 ? 22.028 -3.319 -5.885 1.00 94.88 95 VAL A N 1
ATOM 693 C CA . VAL A 1 95 ? 21.854 -4.753 -6.107 1.00 94.88 95 VAL A CA 1
ATOM 694 C C . VAL A 1 95 ? 23.124 -5.468 -5.672 1.00 94.88 95 VAL A C 1
ATOM 696 O O . VAL A 1 95 ? 24.229 -5.082 -6.061 1.00 94.88 95 VAL A O 1
ATOM 699 N N . SER A 1 96 ? 22.974 -6.527 -4.881 1.00 91.50 96 SER A N 1
ATOM 700 C CA . SER A 1 96 ? 24.083 -7.371 -4.442 1.00 91.50 96 SER A CA 1
ATOM 701 C C . SER A 1 96 ? 23.777 -8.829 -4.741 1.00 91.50 96 SER A C 1
ATOM 703 O O . SER A 1 96 ? 22.775 -9.368 -4.273 1.00 91.50 96 SER A O 1
ATOM 705 N N . ASN A 1 97 ? 24.626 -9.476 -5.542 1.00 90.56 97 ASN A N 1
ATOM 706 C CA . ASN A 1 97 ? 24.458 -10.875 -5.945 1.00 90.56 97 ASN A CA 1
ATOM 707 C C . ASN A 1 97 ? 23.059 -11.168 -6.533 1.00 90.56 97 ASN A C 1
ATOM 709 O O . ASN A 1 97 ? 22.412 -12.185 -6.263 1.00 90.56 97 ASN A O 1
ATOM 713 N N . GLY A 1 98 ? 22.572 -10.225 -7.334 1.00 86.56 98 GLY A N 1
ATOM 714 C CA . GLY A 1 98 ? 21.256 -10.220 -7.947 1.00 86.56 98 GLY A CA 1
ATOM 715 C C . GLY A 1 98 ? 20.124 -9.781 -7.026 1.00 86.56 98 GLY A C 1
ATOM 716 O O . GLY A 1 98 ? 19.055 -9.503 -7.543 1.00 86.56 98 GLY A O 1
ATOM 717 N N . LEU A 1 99 ? 20.303 -9.698 -5.708 1.00 85.75 99 LEU A N 1
ATOM 718 C CA . LEU A 1 99 ? 19.235 -9.325 -4.780 1.00 85.75 99 LEU A CA 1
ATOM 719 C C . LEU A 1 99 ? 19.099 -7.809 -4.658 1.00 85.75 99 LEU A C 1
ATOM 721 O O . LEU A 1 99 ? 20.091 -7.101 -4.485 1.00 85.75 99 LEU A O 1
ATOM 725 N N . PHE A 1 100 ? 17.858 -7.335 -4.689 1.00 89.62 100 PHE A N 1
ATOM 726 C CA . PHE A 1 100 ? 17.494 -5.960 -4.370 1.00 89.62 100 PHE A CA 1
ATOM 727 C C . PHE A 1 100 ? 16.278 -5.948 -3.447 1.00 89.62 100 PHE A C 1
ATOM 729 O O . PHE A 1 100 ? 15.421 -6.829 -3.528 1.00 89.62 100 PHE A O 1
ATOM 736 N N . THR A 1 101 ? 16.190 -4.921 -2.610 1.00 83.12 101 THR A N 1
ATOM 737 C CA . THR A 1 101 ? 15.023 -4.645 -1.770 1.00 83.12 101 THR A CA 1
ATOM 738 C C . THR A 1 101 ? 14.565 -3.217 -2.038 1.00 83.12 101 THR A C 1
ATOM 740 O O . THR A 1 101 ? 15.391 -2.332 -2.258 1.00 83.12 101 THR A O 1
ATOM 743 N N . VAL A 1 102 ? 13.257 -2.986 -2.025 1.00 87.19 102 VAL A N 1
ATOM 744 C CA . VAL A 1 102 ? 12.650 -1.663 -2.172 1.00 87.19 102 VAL A CA 1
ATOM 745 C C . VAL A 1 102 ? 11.490 -1.509 -1.201 1.00 87.19 102 VAL A C 1
ATOM 747 O O . VAL A 1 102 ? 10.743 -2.454 -0.953 1.00 87.19 102 VAL A O 1
ATOM 750 N N . LEU A 1 103 ? 11.337 -0.302 -0.673 1.00 83.44 103 LEU A N 1
ATOM 751 C CA . LEU A 1 103 ? 10.150 0.130 0.047 1.00 83.44 103 LEU A CA 1
ATOM 752 C C . LEU A 1 103 ? 9.238 0.852 -0.953 1.00 83.44 103 LEU A C 1
ATOM 754 O O . LEU A 1 103 ? 9.485 1.996 -1.319 1.00 83.44 103 LEU A O 1
ATOM 758 N N . LEU A 1 104 ? 8.227 0.158 -1.472 1.00 84.69 104 LEU A N 1
ATOM 759 C CA . LEU A 1 104 ? 7.274 0.718 -2.430 1.00 84.69 104 LEU A CA 1
ATOM 760 C C . LEU A 1 104 ? 6.448 1.820 -1.759 1.00 84.69 104 LEU A C 1
ATOM 762 O O . LEU A 1 104 ? 5.913 1.613 -0.670 1.00 84.69 104 LEU A O 1
ATOM 766 N N . GLY A 1 105 ? 6.332 2.965 -2.431 1.00 82.50 105 GLY A N 1
ATOM 767 C CA . GLY A 1 105 ? 5.654 4.155 -1.916 1.00 82.50 105 GLY A CA 1
ATOM 768 C C . GLY A 1 105 ? 6.533 5.081 -1.069 1.00 82.50 105 GLY A C 1
ATOM 769 O O . GLY A 1 105 ? 6.043 6.121 -0.635 1.00 82.50 105 GLY A O 1
ATOM 770 N N . ASP A 1 106 ? 7.806 4.742 -0.836 1.00 83.56 106 ASP A N 1
ATOM 771 C CA . ASP A 1 106 ? 8.756 5.615 -0.143 1.00 83.56 106 ASP A CA 1
ATOM 772 C C . ASP A 1 106 ? 9.211 6.762 -1.056 1.00 83.56 106 ASP A C 1
ATOM 774 O O . ASP A 1 106 ? 10.109 6.616 -1.890 1.00 83.56 106 ASP A O 1
ATOM 778 N N . THR A 1 107 ? 8.597 7.931 -0.871 1.00 86.31 107 THR A N 1
ATOM 779 C CA . THR A 1 107 ? 8.880 9.119 -1.683 1.00 86.31 107 THR A CA 1
ATOM 780 C C . THR A 1 107 ? 10.214 9.796 -1.372 1.00 86.31 107 THR A C 1
ATOM 782 O O . THR A 1 107 ? 10.548 10.801 -1.998 1.00 86.31 107 THR A O 1
ATOM 785 N N . SER A 1 108 ? 10.992 9.280 -0.414 1.00 86.88 108 SER A N 1
ATOM 786 C CA . SER A 1 108 ? 12.375 9.725 -0.207 1.00 86.88 108 SER A CA 1
ATOM 787 C C . SER A 1 108 ? 13.324 9.196 -1.292 1.00 86.88 108 SER A C 1
ATOM 789 O O . SER A 1 108 ? 14.390 9.773 -1.522 1.00 86.88 108 SER A O 1
ATOM 791 N N . LEU A 1 109 ? 12.933 8.132 -2.003 1.00 84.94 109 LEU A N 1
ATOM 792 C CA . LEU A 1 109 ? 13.710 7.561 -3.096 1.00 84.94 109 LEU A CA 1
ATOM 793 C C . LEU A 1 109 ? 13.547 8.390 -4.376 1.00 84.94 109 LEU A C 1
ATOM 795 O O . LEU A 1 109 ? 12.443 8.633 -4.864 1.00 84.94 109 LEU A O 1
ATOM 799 N N . THR A 1 110 ? 14.669 8.767 -4.992 1.00 92.00 110 THR A N 1
ATOM 800 C CA . THR A 1 110 ? 14.646 9.443 -6.297 1.00 92.00 110 THR A CA 1
ATOM 801 C C . THR A 1 110 ? 13.954 8.562 -7.340 1.00 92.00 110 THR A C 1
ATOM 803 O O . THR A 1 110 ? 14.317 7.400 -7.516 1.00 92.00 110 THR A O 1
ATOM 806 N N . GLY A 1 111 ? 12.967 9.127 -8.041 1.00 91.44 111 GLY A N 1
ATOM 807 C CA . GLY A 1 111 ? 12.147 8.414 -9.024 1.00 91.44 111 GLY A CA 1
ATOM 808 C C . GLY A 1 111 ? 10.904 7.731 -8.443 1.00 91.44 111 GLY A C 1
ATOM 809 O O . GLY A 1 111 ? 10.109 7.199 -9.215 1.00 91.44 111 GLY A O 1
ATOM 810 N N . MET A 1 112 ? 10.703 7.761 -7.121 1.00 92.06 112 MET A N 1
ATOM 811 C CA . MET A 1 112 ? 9.477 7.310 -6.461 1.00 92.06 112 MET A CA 1
ATOM 812 C C . MET A 1 112 ? 8.674 8.533 -6.010 1.00 92.06 112 MET A C 1
ATOM 814 O O . MET A 1 112 ? 8.874 9.055 -4.925 1.00 92.06 112 MET A O 1
ATOM 818 N N . THR A 1 113 ? 7.810 9.061 -6.874 1.00 93.06 113 THR A N 1
ATOM 819 C CA . THR A 1 113 ? 7.037 10.282 -6.582 1.00 93.06 113 THR A CA 1
ATOM 820 C C . THR A 1 113 ? 5.639 9.988 -6.056 1.00 93.06 113 THR A C 1
ATOM 822 O O . THR A 1 113 ? 5.016 10.870 -5.472 1.00 93.06 113 THR A O 1
ATOM 825 N N . GLN A 1 114 ? 5.146 8.761 -6.239 1.00 87.69 114 GLN A N 1
ATOM 826 C CA . GLN A 1 114 ? 3.828 8.363 -5.763 1.00 87.69 114 GLN A CA 1
ATOM 827 C C . GLN A 1 114 ? 3.930 7.576 -4.470 1.00 87.69 114 GLN A C 1
ATOM 829 O O . GLN A 1 114 ? 4.579 6.528 -4.408 1.00 87.69 114 GLN A O 1
ATOM 834 N N . GLN A 1 115 ? 3.201 8.047 -3.463 1.00 82.38 115 GLN A N 1
ATOM 835 C CA . GLN A 1 115 ? 2.890 7.241 -2.295 1.00 82.38 115 GLN A CA 1
ATOM 836 C C . GLN A 1 115 ? 2.020 6.058 -2.714 1.00 82.38 115 GLN A C 1
ATOM 838 O O . GLN A 1 115 ? 1.226 6.137 -3.653 1.00 82.38 115 GLN A O 1
ATOM 843 N N . LEU A 1 116 ? 2.187 4.942 -2.021 1.00 79.12 116 LEU A N 1
ATOM 844 C CA . LEU A 1 116 ? 1.345 3.772 -2.189 1.00 79.12 116 LEU A CA 1
ATOM 845 C C . LEU A 1 116 ? 0.259 3.842 -1.111 1.00 79.12 116 LEU A C 1
ATOM 847 O O . LEU A 1 116 ? 0.569 3.940 0.070 1.00 79.12 116 LEU A O 1
ATOM 851 N N . THR A 1 117 ? -1.012 3.872 -1.497 1.00 76.31 117 THR A N 1
ATOM 852 C CA . THR A 1 117 ? -2.139 3.981 -0.555 1.00 76.31 117 THR A CA 1
ATOM 853 C C . THR A 1 117 ? -2.894 2.660 -0.463 1.00 76.31 117 THR A C 1
ATOM 855 O O . THR A 1 117 ? -2.767 1.789 -1.328 1.00 76.31 117 THR A O 1
ATOM 858 N N . ALA A 1 118 ? -3.706 2.504 0.585 1.00 67.06 118 ALA A N 1
ATOM 859 C CA . ALA A 1 118 ? -4.529 1.311 0.778 1.00 67.06 118 ALA A CA 1
ATOM 860 C C . ALA A 1 118 ? -5.506 1.061 -0.389 1.00 67.06 118 ALA A C 1
ATOM 862 O O . ALA A 1 118 ? -5.801 -0.093 -0.702 1.00 67.06 118 ALA A O 1
ATOM 863 N N . ASP A 1 119 ? -5.944 2.119 -1.079 1.00 72.44 119 ASP A N 1
ATOM 864 C CA . ASP A 1 119 ? -6.877 2.040 -2.210 1.00 72.44 119 ASP A CA 1
ATOM 865 C C . ASP A 1 119 ? -6.337 1.195 -3.369 1.00 72.44 119 ASP A C 1
ATOM 867 O O . ASP A 1 119 ? -7.097 0.479 -4.026 1.00 72.44 119 ASP A O 1
ATOM 871 N N . VAL A 1 120 ? -5.016 1.180 -3.570 1.00 78.88 120 VAL A N 1
ATOM 872 C CA . VAL A 1 120 ? -4.349 0.342 -4.581 1.00 78.88 120 VAL A CA 1
ATOM 873 C C . VAL A 1 120 ? -4.639 -1.144 -4.349 1.00 78.88 120 VAL A C 1
ATOM 875 O O . VAL A 1 120 ? -4.680 -1.924 -5.301 1.00 78.88 120 VAL A O 1
ATOM 878 N N . PHE A 1 121 ? -4.912 -1.536 -3.104 1.00 74.38 121 PHE A N 1
ATOM 879 C CA . PHE A 1 121 ? -5.165 -2.912 -2.678 1.00 74.38 121 PHE A CA 1
ATOM 880 C C . PHE A 1 121 ? -6.639 -3.216 -2.385 1.00 74.38 121 PHE A C 1
ATOM 882 O O . PHE A 1 121 ? -6.948 -4.310 -1.922 1.00 74.38 121 PHE A O 1
ATOM 889 N N . SER A 1 122 ? -7.557 -2.295 -2.684 1.00 67.06 122 SER A N 1
ATOM 890 C CA . SER A 1 122 ? -9.001 -2.420 -2.409 1.00 67.06 122 SER A CA 1
ATOM 891 C C . SER A 1 122 ? -9.752 -3.467 -3.260 1.00 67.06 122 SER A C 1
ATOM 893 O O . SER A 1 122 ? -10.980 -3.487 -3.278 1.00 67.06 122 SER A O 1
ATOM 895 N N . GLY A 1 123 ? -9.044 -4.364 -3.957 1.00 62.50 123 GLY A N 1
ATOM 896 C CA . GLY A 1 123 ? -9.640 -5.408 -4.789 1.00 62.50 123 GLY A CA 1
ATOM 897 C C . GLY A 1 123 ? -8.752 -6.640 -4.949 1.00 62.50 123 GLY A C 1
ATOM 898 O O . GLY A 1 123 ? -7.580 -6.649 -4.571 1.00 62.50 123 GLY A O 1
ATOM 899 N N . TYR A 1 124 ? -9.326 -7.690 -5.531 1.00 64.75 124 TYR A N 1
ATOM 900 C CA . TYR A 1 124 ? -8.640 -8.958 -5.768 1.00 64.75 124 TYR A CA 1
ATOM 901 C C . TYR A 1 124 ? -7.597 -8.833 -6.894 1.00 64.75 124 TYR A C 1
ATOM 903 O O . TYR A 1 124 ? -7.669 -7.935 -7.735 1.00 64.75 124 TYR A O 1
ATOM 911 N N . ASP A 1 125 ? -6.610 -9.731 -6.899 1.00 73.38 125 ASP A N 1
ATOM 912 C CA . ASP A 1 125 ? -5.673 -9.915 -8.016 1.00 73.38 125 ASP A CA 1
ATOM 913 C C . ASP A 1 125 ? -4.784 -8.707 -8.348 1.00 73.38 125 ASP A C 1
ATOM 915 O O . ASP A 1 125 ? -4.740 -8.220 -9.479 1.00 73.38 125 ASP A O 1
ATOM 919 N N . ARG A 1 126 ? -4.033 -8.237 -7.345 1.00 85.94 126 ARG A N 1
ATOM 920 C CA . ARG A 1 126 ? -2.960 -7.248 -7.515 1.00 85.94 126 ARG A CA 1
ATOM 921 C C . ARG A 1 126 ? -1.616 -7.922 -7.762 1.00 85.94 126 ARG A C 1
ATOM 923 O O . ARG A 1 126 ? -1.197 -8.803 -7.009 1.00 85.94 126 ARG A O 1
ATOM 930 N N . TYR A 1 127 ? -0.921 -7.466 -8.796 1.00 90.19 127 TYR A N 1
ATOM 931 C CA . TYR A 1 127 ? 0.382 -7.978 -9.202 1.00 90.19 127 TYR A CA 1
ATOM 932 C C . TYR A 1 127 ? 1.383 -6.833 -9.306 1.00 90.19 127 TYR A C 1
ATOM 934 O O . TYR A 1 127 ? 1.081 -5.780 -9.862 1.00 90.19 127 TYR A O 1
ATOM 942 N N . LEU A 1 128 ? 2.580 -7.041 -8.765 1.00 92.88 128 LEU A N 1
ATOM 943 C CA . LEU A 1 128 ? 3.714 -6.157 -8.949 1.00 92.88 128 LEU A CA 1
ATOM 944 C C . LEU A 1 128 ? 4.390 -6.490 -10.275 1.00 92.88 128 LEU A C 1
ATOM 946 O O . LEU A 1 128 ? 4.968 -7.567 -10.445 1.00 92.88 128 LEU A O 1
ATOM 950 N N . ARG A 1 129 ? 4.366 -5.524 -11.183 1.00 96.31 129 ARG A N 1
ATOM 951 C CA . ARG A 1 129 ? 5.150 -5.530 -12.407 1.00 96.31 129 ARG A CA 1
ATOM 952 C C . ARG A 1 129 ? 6.425 -4.730 -12.200 1.00 96.31 129 ARG A C 1
ATOM 954 O O . ARG A 1 129 ? 6.391 -3.609 -11.688 1.00 96.31 129 ARG A O 1
ATOM 961 N N . VAL A 1 130 ? 7.545 -5.311 -12.618 1.00 96.94 130 VAL A N 1
ATOM 962 C CA . VAL A 1 130 ? 8.874 -4.718 -12.449 1.00 96.94 130 VAL A CA 1
ATOM 963 C C . VAL A 1 130 ? 9.570 -4.629 -13.795 1.00 96.94 130 VAL A C 1
ATOM 965 O O . VAL A 1 130 ? 9.604 -5.594 -14.557 1.00 96.94 130 VAL A O 1
ATOM 968 N N . TRP A 1 131 ? 10.183 -3.484 -14.062 1.00 97.94 131 TRP A N 1
ATOM 969 C CA . TRP A 1 131 ? 11.131 -3.324 -15.154 1.00 97.94 131 TRP A CA 1
ATOM 970 C C . TRP A 1 131 ? 12.517 -3.057 -14.596 1.00 97.94 131 TRP A C 1
ATOM 972 O O . TRP A 1 131 ? 12.658 -2.356 -13.597 1.00 97.94 131 TRP A O 1
ATOM 982 N N . PHE A 1 132 ? 13.534 -3.589 -15.262 1.00 97.62 132 PHE A N 1
ATOM 983 C CA . PHE A 1 132 ? 14.922 -3.479 -14.847 1.00 97.62 132 PHE A CA 1
ATOM 984 C C . PHE A 1 132 ? 15.831 -3.116 -16.021 1.00 97.62 132 PHE A C 1
ATOM 986 O O . PHE A 1 132 ? 15.639 -3.580 -17.148 1.00 97.62 132 PHE A O 1
ATOM 993 N N . ARG A 1 133 ? 16.866 -2.328 -15.727 1.00 96.19 133 ARG A N 1
ATOM 994 C CA . ARG A 1 133 ? 18.076 -2.212 -16.546 1.00 96.19 133 ARG A CA 1
ATOM 995 C C . ARG A 1 133 ? 19.303 -1.997 -15.658 1.00 96.19 133 ARG A C 1
ATOM 997 O O . ARG A 1 133 ? 19.206 -1.440 -14.563 1.00 96.19 133 ARG A O 1
ATOM 1004 N N . SER A 1 134 ? 20.464 -2.405 -16.159 1.00 94.62 134 SER A N 1
ATOM 1005 C CA . SER A 1 134 ? 21.753 -2.312 -15.460 1.00 94.62 134 SER A CA 1
ATOM 1006 C C . SER A 1 134 ? 22.501 -0.993 -15.688 1.00 94.62 134 SER A C 1
ATOM 1008 O O . SER A 1 134 ? 23.456 -0.705 -14.973 1.00 94.62 134 SER A O 1
ATOM 1010 N N . THR A 1 135 ? 22.093 -0.188 -16.671 1.00 92.94 135 THR A N 1
ATOM 1011 C CA . THR A 1 135 ? 22.763 1.060 -17.075 1.00 92.94 135 THR A CA 1
ATOM 1012 C C . THR A 1 135 ? 21.843 2.274 -16.947 1.00 92.94 135 THR A C 1
ATOM 1014 O O . THR A 1 135 ? 20.619 2.151 -16.943 1.00 92.94 135 THR A O 1
ATOM 1017 N N . SER A 1 136 ? 22.420 3.477 -16.870 1.00 91.12 136 SER A N 1
ATOM 1018 C CA . SER A 1 136 ? 21.668 4.744 -16.787 1.00 91.12 136 SER A CA 1
ATOM 1019 C C . SER A 1 136 ? 20.921 5.110 -18.076 1.00 91.12 136 SER A C 1
ATOM 1021 O O . SER A 1 136 ? 20.019 5.948 -18.055 1.00 91.12 136 SER A O 1
ATOM 1023 N N . SER A 1 137 ? 21.263 4.471 -19.191 1.00 89.69 137 SER A N 1
ATOM 1024 C CA . SER A 1 137 ? 20.642 4.633 -20.505 1.00 89.69 137 SER A CA 1
ATOM 1025 C C . SER A 1 137 ? 20.266 3.274 -21.102 1.00 89.69 137 SER A C 1
ATOM 1027 O O . SER A 1 137 ? 20.675 2.229 -20.595 1.00 89.69 137 SER A O 1
ATOM 1029 N N . GLY A 1 138 ? 19.469 3.290 -22.172 1.00 91.56 138 GLY A N 1
ATOM 1030 C CA . GLY A 1 138 ? 18.976 2.082 -22.836 1.00 91.56 138 GLY A CA 1
ATOM 1031 C C . GLY A 1 138 ? 17.570 1.667 -22.400 1.00 91.56 138 GLY A C 1
ATOM 1032 O O . GLY A 1 138 ? 16.981 2.253 -21.483 1.00 91.56 138 GLY A O 1
ATOM 1033 N N . ALA A 1 139 ? 17.037 0.670 -23.109 1.00 94.38 139 ALA A N 1
ATOM 1034 C CA . ALA A 1 139 ? 15.693 0.148 -22.903 1.00 94.38 139 ALA A CA 1
ATOM 1035 C C . ALA A 1 139 ? 15.590 -0.651 -21.599 1.00 94.38 139 ALA A C 1
ATOM 1037 O O . ALA A 1 139 ? 16.528 -1.338 -21.187 1.00 94.38 139 ALA A O 1
ATOM 1038 N N . PHE A 1 140 ? 14.428 -0.571 -20.963 1.00 97.06 140 PHE A N 1
ATOM 1039 C CA . PHE A 1 140 ? 14.101 -1.401 -19.818 1.00 97.06 140 PHE A CA 1
ATOM 1040 C C . PHE A 1 140 ? 13.624 -2.782 -20.267 1.00 97.06 140 PHE A C 1
ATOM 1042 O O . PHE A 1 140 ? 12.947 -2.932 -21.281 1.00 97.06 140 PHE A O 1
ATOM 1049 N N . THR A 1 141 ? 13.949 -3.801 -19.475 1.00 95.88 141 THR A N 1
ATOM 1050 C CA . THR A 1 141 ? 13.422 -5.156 -19.651 1.00 95.88 141 THR A CA 1
ATOM 1051 C C . THR A 1 141 ? 12.380 -5.427 -18.576 1.00 95.88 141 THR A C 1
ATOM 1053 O O . THR A 1 141 ? 12.669 -5.283 -17.387 1.00 95.88 141 THR A O 1
ATOM 1056 N N . ARG A 1 142 ? 11.169 -5.832 -18.973 1.00 95.25 142 ARG A N 1
ATOM 1057 C CA . ARG A 1 142 ? 10.145 -6.286 -18.023 1.00 95.25 142 ARG A CA 1
ATOM 1058 C C . ARG A 1 142 ? 10.556 -7.635 -17.436 1.00 95.25 142 ARG A C 1
ATOM 1060 O O . ARG A 1 142 ? 10.780 -8.589 -18.178 1.00 95.25 142 ARG A O 1
ATOM 1067 N N . LEU A 1 143 ? 10.615 -7.720 -16.113 1.00 92.31 143 LEU A N 1
ATOM 1068 C CA . LEU A 1 143 ? 10.810 -8.977 -15.402 1.00 92.31 143 LEU A CA 1
ATOM 1069 C C . LEU A 1 143 ? 9.482 -9.737 -15.416 1.00 92.31 143 LEU A C 1
ATOM 1071 O O . LEU A 1 143 ? 8.456 -9.192 -15.022 1.00 92.31 143 LEU A O 1
ATOM 1075 N N . THR A 1 144 ? 9.499 -10.968 -15.921 1.00 89.31 144 THR A N 1
ATOM 1076 C CA . THR A 1 144 ? 8.308 -11.825 -16.001 1.00 89.31 144 THR A CA 1
ATOM 1077 C C . THR A 1 144 ? 8.561 -13.144 -15.270 1.00 89.31 144 THR A C 1
ATOM 1079 O O . THR A 1 144 ? 9.696 -13.627 -15.298 1.00 89.31 144 THR A O 1
ATOM 1082 N N . PRO A 1 145 ? 7.537 -13.740 -14.632 1.00 91.12 145 PRO A N 1
ATOM 1083 C CA . PRO A 1 145 ? 6.152 -13.259 -14.524 1.00 91.12 145 PRO A CA 1
ATOM 1084 C C . PRO A 1 145 ? 5.994 -12.080 -13.547 1.00 91.12 145 PRO A C 1
ATOM 1086 O O . PRO A 1 145 ? 6.879 -11.829 -12.732 1.00 91.12 145 PRO A O 1
ATOM 1089 N N . ASP A 1 146 ? 4.865 -11.369 -13.626 1.00 91.56 146 ASP A N 1
ATOM 1090 C CA . ASP A 1 146 ? 4.506 -10.381 -12.602 1.00 91.56 146 ASP A CA 1
ATOM 1091 C C . ASP A 1 146 ? 4.262 -11.098 -11.262 1.00 91.56 146 ASP A C 1
ATOM 1093 O O . ASP A 1 146 ? 3.658 -12.175 -11.209 1.00 91.56 146 ASP A O 1
ATOM 1097 N N . THR A 1 147 ? 4.718 -10.502 -10.163 1.00 88.31 147 THR A N 1
ATOM 1098 C CA . THR A 1 147 ? 4.658 -11.136 -8.842 1.00 88.31 147 THR A CA 1
ATOM 1099 C C . THR A 1 147 ? 3.347 -10.786 -8.159 1.00 88.31 147 THR A C 1
ATOM 1101 O O . THR A 1 147 ? 3.060 -9.614 -7.935 1.00 88.31 147 THR A O 1
ATOM 1104 N N . ARG A 1 148 ? 2.548 -11.782 -7.768 1.00 83.38 148 ARG A N 1
ATOM 1105 C CA . ARG A 1 148 ? 1.318 -11.530 -7.003 1.00 83.38 148 ARG A CA 1
ATOM 1106 C C . ARG A 1 148 ? 1.659 -10.848 -5.678 1.00 83.38 148 ARG A C 1
ATOM 1108 O O . ARG A 1 148 ? 2.417 -11.398 -4.881 1.00 83.38 148 ARG A O 1
ATOM 1115 N N . ILE A 1 149 ? 1.060 -9.689 -5.419 1.00 76.31 149 ILE A N 1
ATOM 1116 C CA . ILE A 1 149 ? 1.090 -9.085 -4.090 1.00 76.31 149 ILE A CA 1
ATOM 1117 C C . ILE A 1 149 ? -0.063 -9.722 -3.323 1.00 76.31 149 ILE A C 1
ATOM 1119 O O . ILE A 1 149 ? -1.233 -9.478 -3.622 1.00 76.31 149 ILE A O 1
ATOM 1123 N N . ALA A 1 150 ? 0.259 -10.577 -2.353 1.00 59.03 150 ALA A N 1
ATOM 1124 C CA . ALA A 1 150 ? -0.728 -11.097 -1.420 1.00 59.03 150 ALA A CA 1
ATOM 1125 C C . ALA A 1 150 ? -1.167 -9.953 -0.493 1.00 59.03 150 ALA A C 1
ATOM 1127 O O . ALA A 1 150 ? -0.660 -9.797 0.612 1.00 59.03 150 ALA A O 1
ATOM 1128 N N . ALA A 1 151 ? -2.081 -9.109 -0.969 1.00 51.22 151 ALA A N 1
ATOM 1129 C CA . ALA A 1 151 ? -2.782 -8.163 -0.123 1.00 51.22 151 ALA A CA 1
ATOM 1130 C C . ALA A 1 151 ? -3.704 -8.967 0.803 1.00 51.22 151 ALA A C 1
ATOM 1132 O O . ALA A 1 151 ? -4.803 -9.359 0.424 1.00 51.22 151 ALA A O 1
ATOM 1133 N N . VAL A 1 152 ? -3.244 -9.289 2.006 1.00 49.69 152 VAL A N 1
ATOM 1134 C CA . VAL A 1 152 ? -4.079 -9.901 3.046 1.00 49.69 152 VAL A CA 1
ATOM 1135 C C . VAL A 1 152 ? -3.594 -9.378 4.395 1.00 49.69 152 VAL A C 1
ATOM 1137 O O . VAL A 1 152 ? -2.383 -9.286 4.574 1.00 49.69 152 VAL A O 1
ATOM 1140 N N . PRO A 1 153 ? -4.442 -9.073 5.393 1.00 42.94 153 PRO A N 1
ATOM 1141 C CA . PRO A 1 153 ? -5.866 -8.747 5.435 1.00 42.94 153 PRO A CA 1
ATOM 1142 C C . PRO A 1 153 ? -6.099 -7.290 5.893 1.00 42.94 153 PRO A C 1
ATOM 1144 O O . PRO A 1 153 ? -7.212 -6.953 6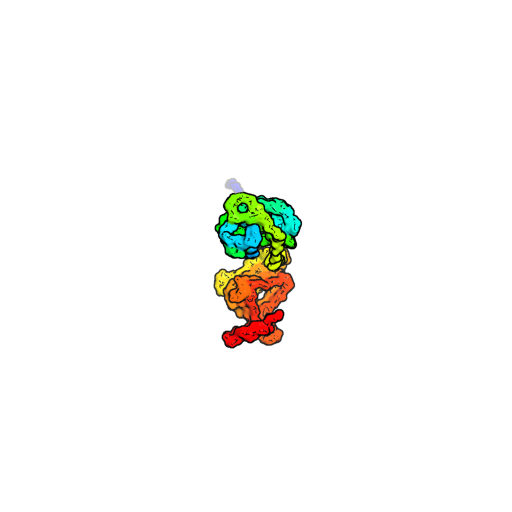.273 1.00 42.94 153 PRO A O 1
ATOM 1147 N N . TYR A 1 154 ? -5.090 -6.409 5.893 1.00 42.50 154 TYR A N 1
ATOM 1148 C CA . TYR A 1 154 ? -5.266 -5.046 6.424 1.00 42.50 154 TYR A CA 1
ATOM 1149 C C . TYR A 1 154 ? -6.271 -4.223 5.599 1.00 42.50 154 TYR A C 1
ATOM 1151 O O . TYR A 1 154 ? -7.079 -3.494 6.164 1.00 42.50 154 TYR A O 1
ATOM 1159 N N . ALA A 1 155 ? -6.300 -4.413 4.273 1.00 44.53 155 ALA A N 1
ATOM 1160 C CA . ALA A 1 155 ? -7.273 -3.767 3.388 1.00 44.53 155 ALA A CA 1
ATOM 1161 C C . ALA A 1 155 ? -8.705 -4.314 3.570 1.00 44.53 155 ALA A C 1
ATOM 1163 O O . ALA A 1 155 ? -9.650 -3.536 3.594 1.00 44.53 155 ALA A O 1
ATOM 1164 N N . LEU A 1 156 ? -8.877 -5.626 3.790 1.00 39.28 156 LEU A N 1
ATOM 1165 C CA . LEU A 1 156 ? -10.193 -6.226 4.077 1.00 39.28 156 LEU A CA 1
ATOM 1166 C C . LEU A 1 156 ? -10.696 -5.873 5.489 1.00 39.28 156 LEU A C 1
ATOM 1168 O O . LEU A 1 156 ? -11.881 -5.615 5.675 1.00 39.28 156 LEU A O 1
ATOM 1172 N N . GLN A 1 157 ? -9.802 -5.800 6.479 1.00 46.12 157 GLN A N 1
ATOM 1173 C CA . GLN A 1 157 ? -10.125 -5.356 7.841 1.00 46.12 157 GLN A CA 1
ATOM 1174 C C . GLN A 1 157 ? -10.475 -3.858 7.892 1.00 46.12 157 GLN A C 1
ATOM 1176 O O . GLN A 1 157 ? -11.309 -3.454 8.699 1.00 46.12 157 GLN A O 1
ATOM 1181 N N . ALA A 1 158 ? -9.877 -3.038 7.018 1.00 49.06 158 ALA A N 1
ATOM 1182 C CA . ALA A 1 158 ? -10.204 -1.619 6.888 1.00 49.06 158 ALA A CA 1
ATOM 1183 C C . ALA A 1 158 ? -11.496 -1.375 6.086 1.00 49.06 158 ALA A C 1
ATOM 1185 O O . ALA A 1 158 ? -12.268 -0.503 6.458 1.00 49.06 158 ALA A O 1
ATOM 1186 N N . GLN A 1 159 ? -11.777 -2.154 5.035 1.00 41.75 159 GLN A N 1
ATOM 1187 C CA . GLN A 1 159 ? -12.970 -1.972 4.193 1.00 41.75 159 GLN A CA 1
ATOM 1188 C C . GLN A 1 159 ? -14.274 -2.420 4.881 1.00 41.75 159 GLN A C 1
ATOM 1190 O O . GLN A 1 159 ? -15.339 -1.894 4.571 1.00 41.75 159 GLN A O 1
ATOM 1195 N N . HIS A 1 160 ? -14.203 -3.344 5.847 1.00 40.88 160 HIS A N 1
ATOM 1196 C CA . HIS A 1 160 ? -15.355 -3.717 6.681 1.00 40.88 160 HIS A CA 1
ATOM 1197 C C . HIS A 1 160 ? -15.548 -2.829 7.918 1.00 40.88 160 HIS A C 1
ATOM 1199 O O . HIS A 1 160 ? -16.614 -2.870 8.530 1.00 40.88 160 HIS A O 1
ATOM 1205 N N . ALA A 1 161 ? -14.559 -2.013 8.284 1.00 49.62 161 ALA A N 1
ATOM 1206 C CA . ALA A 1 161 ? -14.736 -0.988 9.297 1.00 49.62 161 ALA A CA 1
ATOM 1207 C C . ALA A 1 161 ? -15.136 0.306 8.587 1.00 49.62 161 ALA A C 1
ATOM 1209 O O . ALA A 1 161 ? -14.270 1.040 8.114 1.00 49.62 161 ALA A O 1
ATOM 1210 N N . ALA A 1 162 ? -16.440 0.593 8.503 1.00 52.12 162 ALA A N 1
ATOM 1211 C CA . ALA A 1 162 ? -16.882 1.935 8.131 1.00 52.12 162 ALA A CA 1
ATOM 1212 C C . ALA A 1 162 ? -16.071 2.957 8.957 1.00 52.12 162 ALA A C 1
ATOM 1214 O O . ALA A 1 162 ? -15.909 2.741 10.168 1.00 52.12 162 ALA A O 1
ATOM 1215 N N . PRO A 1 163 ? -15.499 4.011 8.337 1.00 55.22 163 PRO A N 1
ATOM 1216 C CA . PRO A 1 163 ? -14.752 5.015 9.078 1.00 55.22 163 PRO A CA 1
ATOM 1217 C C . PRO A 1 163 ? -15.635 5.507 10.229 1.00 55.22 163 PRO A C 1
ATOM 1219 O O . PRO A 1 163 ? -16.818 5.785 10.014 1.00 55.22 163 PRO A O 1
ATOM 1222 N N . PRO A 1 164 ? -15.117 5.529 11.466 1.00 59.72 164 PRO A N 1
ATOM 1223 C CA . PRO A 1 164 ? -15.953 5.821 12.610 1.00 59.72 164 PRO A CA 1
ATOM 1224 C C . PRO A 1 164 ? -16.478 7.249 12.503 1.00 59.72 164 PRO A C 1
ATOM 1226 O O . PRO A 1 164 ? -15.715 8.187 12.279 1.00 59.72 164 PRO A O 1
ATOM 1229 N N . GLY A 1 165 ? -17.773 7.422 12.741 1.00 64.00 165 GLY A N 1
ATOM 1230 C CA . GLY A 1 165 ? -18.415 8.734 12.798 1.00 64.00 165 GLY A CA 1
ATOM 1231 C C . GLY A 1 165 ? -17.875 9.646 13.879 1.00 64.00 165 GLY A C 1
ATOM 1232 O O . GLY A 1 165 ? -18.042 10.863 13.834 1.00 64.00 165 GLY A O 1
ATOM 1233 N N . ARG A 1 166 ? -17.279 9.033 14.902 1.00 76.88 166 ARG A N 1
ATOM 1234 C CA . ARG A 1 166 ? -16.702 9.704 16.055 1.00 76.88 166 ARG A CA 1
ATOM 1235 C C . ARG A 1 166 ? -15.623 8.823 16.667 1.00 76.88 166 ARG A C 1
ATOM 1237 O O . ARG A 1 166 ? -15.848 7.630 16.877 1.00 76.88 166 ARG A O 1
ATOM 1244 N N . VAL A 1 167 ? -14.490 9.431 17.000 1.00 83.00 167 VAL A N 1
ATOM 1245 C CA . VAL A 1 167 ? -13.426 8.799 17.785 1.00 83.00 167 VAL A CA 1
ATOM 1246 C C . VAL A 1 167 ? -13.478 9.359 19.206 1.00 83.00 167 VAL A C 1
ATOM 1248 O O . VAL A 1 167 ? -13.580 10.569 19.377 1.00 83.00 167 VAL A O 1
ATOM 1251 N N . ILE A 1 168 ? -13.444 8.483 20.208 1.00 80.31 168 ILE A N 1
ATOM 1252 C CA . ILE A 1 168 ? -13.320 8.826 21.629 1.00 80.31 168 ILE A CA 1
ATOM 1253 C C . ILE A 1 168 ? -11.945 8.351 22.095 1.00 80.31 168 ILE A C 1
ATOM 1255 O O . ILE A 1 168 ? -11.609 7.181 21.906 1.00 80.31 168 ILE A O 1
ATOM 1259 N N . VAL A 1 169 ? -11.157 9.238 22.699 1.00 76.25 169 VAL A N 1
ATOM 1260 C CA . VAL A 1 169 ? -9.792 8.938 23.146 1.00 76.25 169 VAL A CA 1
ATOM 1261 C C . VAL A 1 169 ? -9.787 8.569 24.625 1.00 76.25 169 VAL A C 1
ATOM 1263 O O . VAL A 1 169 ? -10.202 9.347 25.482 1.00 76.25 169 VAL A O 1
ATOM 1266 N N . VAL A 1 170 ? -9.259 7.391 24.943 1.00 77.50 170 VAL A N 1
ATOM 1267 C CA . VAL A 1 170 ? -9.027 6.932 26.315 1.00 77.50 170 VAL A CA 1
ATOM 1268 C C . VAL A 1 170 ? -7.531 6.925 26.582 1.00 77.50 170 VAL A C 1
ATOM 1270 O O . VAL A 1 170 ? -6.777 6.260 25.877 1.00 77.50 170 VAL A O 1
ATOM 1273 N N . ALA A 1 171 ? -7.089 7.644 27.607 1.00 70.06 171 ALA A N 1
ATOM 1274 C CA . ALA A 1 171 ? -5.690 7.676 28.012 1.00 70.06 171 ALA A CA 1
ATOM 1275 C C . ALA A 1 171 ? -5.568 7.876 29.521 1.00 70.06 171 ALA A C 1
ATOM 1277 O O . ALA A 1 171 ? -6.394 8.543 30.138 1.00 70.06 171 ALA A O 1
ATOM 1278 N N . LYS A 1 172 ? -4.501 7.351 30.134 1.00 70.88 172 LYS A N 1
ATOM 1279 C CA . LYS A 1 172 ? -4.234 7.539 31.575 1.00 70.88 172 LYS A CA 1
ATOM 1280 C C . LYS A 1 172 ? -4.119 9.007 31.988 1.00 70.88 172 LYS A C 1
ATOM 1282 O O . LYS A 1 172 ? -4.407 9.343 33.133 1.00 70.88 172 LYS A O 1
ATOM 1287 N N . SER A 1 173 ? -3.735 9.866 31.052 1.00 68.00 173 SER A N 1
ATOM 1288 C CA . SER A 1 173 ? -3.772 11.317 31.170 1.00 68.00 173 SER A CA 1
ATOM 1289 C C . SER A 1 173 ? -4.049 11.931 29.798 1.00 68.00 173 SER A C 1
ATOM 1291 O O . SER A 1 173 ? -3.662 11.368 28.775 1.00 68.00 173 SER A O 1
ATOM 1293 N N . ASN A 1 174 ? -4.718 13.088 29.777 1.00 62.56 174 ASN A N 1
ATOM 1294 C CA . ASN A 1 174 ? -4.981 13.887 28.570 1.00 62.56 174 ASN A CA 1
ATOM 1295 C C . ASN A 1 174 ? -5.842 13.211 27.477 1.00 62.56 174 ASN A C 1
ATOM 1297 O O . ASN A 1 174 ? -5.831 13.666 26.336 1.00 62.56 174 ASN A O 1
ATOM 1301 N N . GLY A 1 175 ? -6.585 12.150 27.811 1.00 63.06 175 GLY A N 1
ATOM 1302 C CA . GLY A 1 175 ? -7.664 11.614 26.972 1.00 63.06 175 GLY A CA 1
ATOM 1303 C C . GLY A 1 175 ? -9.025 12.189 27.371 1.00 63.06 175 GLY A C 1
ATOM 1304 O O . GLY A 1 175 ? -9.160 12.746 28.461 1.00 63.06 175 GLY A O 1
ATOM 1305 N N . ASP A 1 176 ? -10.042 12.003 26.524 1.00 70.50 176 ASP A N 1
ATOM 1306 C CA . ASP A 1 176 ? -11.439 12.342 26.845 1.00 70.50 176 ASP A CA 1
ATOM 1307 C C . ASP A 1 176 ? -11.915 11.579 28.091 1.00 70.50 176 ASP A C 1
ATOM 1309 O O . ASP A 1 176 ? -12.690 12.087 28.902 1.00 70.50 176 ASP A O 1
ATOM 1313 N N . PHE A 1 177 ? -11.408 10.353 28.254 1.00 84.31 177 PHE A N 1
ATOM 1314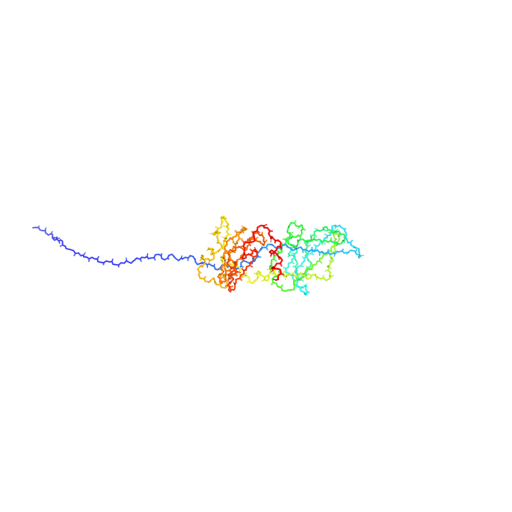 C CA . PHE A 1 177 ? -11.628 9.510 29.421 1.00 84.31 177 PHE A CA 1
ATOM 1315 C C . PHE A 1 177 ? -10.324 8.872 29.901 1.00 84.31 177 PHE A C 1
ATOM 1317 O O . PHE A 1 177 ? -9.408 8.604 29.126 1.00 84.31 177 PHE A O 1
ATOM 1324 N N . THR A 1 178 ? -10.277 8.550 31.192 1.00 81.62 178 THR A N 1
ATOM 1325 C CA . THR A 1 178 ? -9.188 7.778 31.816 1.00 81.62 178 THR A CA 1
ATOM 1326 C C . THR A 1 178 ? -9.528 6.297 32.021 1.00 81.62 178 THR A C 1
ATOM 1328 O O . THR A 1 178 ? -8.647 5.506 32.364 1.00 81.62 178 THR A O 1
ATOM 1331 N N . SER A 1 179 ? -10.790 5.919 31.778 1.00 85.25 179 SER A N 1
ATOM 1332 C CA . SER A 1 179 ? -11.331 4.555 31.848 1.00 85.25 179 SER A CA 1
ATOM 1333 C C . SER A 1 179 ? -12.058 4.205 30.552 1.00 85.25 179 SER A C 1
ATOM 1335 O O . SER A 1 179 ? -12.801 5.016 29.990 1.00 85.25 179 SER A O 1
ATOM 1337 N N . ILE A 1 180 ? -11.864 2.967 30.107 1.00 87.62 180 ILE A N 1
ATOM 1338 C CA . ILE A 1 180 ? -12.481 2.406 28.909 1.00 87.62 180 ILE A CA 1
ATOM 1339 C C . ILE A 1 180 ? -13.986 2.231 29.120 1.00 87.62 180 ILE A C 1
ATOM 1341 O O . ILE A 1 180 ? -14.785 2.636 28.272 1.00 87.62 180 ILE A O 1
ATOM 1345 N N . GLN A 1 181 ? -14.401 1.674 30.260 1.00 88.81 181 GLN A N 1
ATOM 1346 C CA . GLN A 1 181 ? -15.817 1.458 30.540 1.00 88.81 181 GLN A CA 1
ATOM 1347 C C . GLN A 1 181 ? -16.572 2.786 30.689 1.00 88.81 181 GLN A C 1
ATOM 1349 O O . GLN A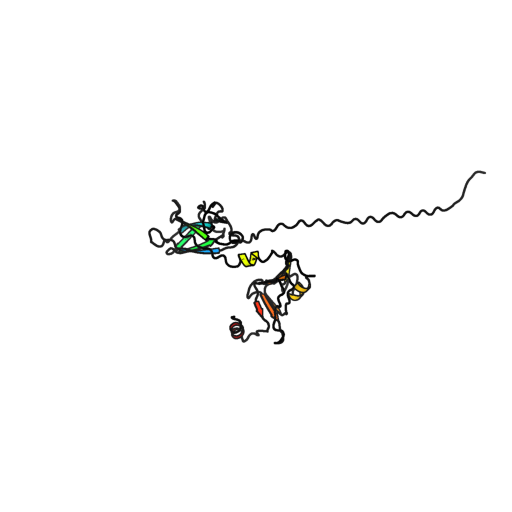 1 181 ? -17.717 2.893 30.244 1.00 88.81 181 GLN A O 1
ATOM 1354 N N . ALA A 1 182 ? -15.935 3.824 31.241 1.00 84.94 182 ALA A N 1
ATOM 1355 C CA . ALA A 1 182 ? -16.513 5.166 31.303 1.00 84.94 182 ALA A CA 1
ATOM 1356 C C . ALA A 1 182 ? -16.766 5.750 29.900 1.00 84.94 182 ALA A C 1
ATOM 1358 O O . ALA A 1 182 ? -17.853 6.273 29.641 1.00 84.94 182 ALA A O 1
ATOM 1359 N N . ALA A 1 183 ? -15.813 5.584 28.977 1.00 84.94 183 ALA A N 1
ATOM 1360 C CA . ALA A 1 183 ? -15.969 6.005 27.587 1.00 84.94 183 ALA A CA 1
ATOM 1361 C C . ALA A 1 183 ? -17.141 5.286 26.902 1.00 84.94 183 ALA A C 1
ATOM 1363 O O . ALA A 1 183 ? -17.982 5.932 26.277 1.00 84.94 183 ALA A O 1
ATOM 1364 N N . ILE A 1 184 ? -17.270 3.969 27.084 1.00 87.06 184 ILE A N 1
ATOM 1365 C CA . ILE A 1 184 ? -18.396 3.195 26.534 1.00 87.06 184 ILE A CA 1
ATOM 1366 C C . ILE A 1 184 ? -19.729 3.643 27.142 1.00 87.06 184 ILE A C 1
ATOM 1368 O O . ILE A 1 184 ? -20.733 3.787 26.436 1.00 87.06 184 ILE A O 1
ATOM 1372 N N . ASN A 1 185 ? -19.764 3.888 28.452 1.00 88.00 185 ASN A N 1
ATOM 1373 C CA . ASN A 1 185 ? -20.968 4.328 29.152 1.00 88.00 185 ASN A CA 1
ATOM 1374 C C . ASN A 1 185 ? -21.445 5.704 28.673 1.00 88.00 185 ASN A C 1
ATOM 1376 O O . ASN A 1 185 ? -22.654 5.915 28.601 1.00 88.00 185 ASN A O 1
ATOM 1380 N N . SER A 1 186 ? -20.526 6.585 28.265 1.00 86.44 186 SER A N 1
ATOM 1381 C CA . SER A 1 186 ? -20.849 7.913 27.723 1.00 86.44 186 SER A CA 1
ATOM 1382 C C . SER A 1 186 ? -21.620 7.882 26.395 1.00 86.44 186 SER A C 1
ATOM 1384 O O . SER A 1 186 ? -22.284 8.853 26.034 1.00 86.44 186 SER A O 1
ATOM 1386 N N . ILE A 1 187 ? -21.564 6.765 25.662 1.00 84.94 187 ILE A N 1
ATOM 1387 C CA . ILE A 1 187 ? -22.273 6.594 24.392 1.00 84.94 187 ILE A CA 1
ATOM 1388 C C . ILE A 1 187 ? -23.755 6.333 24.680 1.00 84.94 187 ILE A C 1
ATOM 1390 O O . ILE A 1 187 ? -24.121 5.274 25.192 1.00 84.94 187 ILE A O 1
ATOM 1394 N N . SER A 1 188 ? -24.630 7.278 24.348 1.00 79.75 188 SER A N 1
ATOM 1395 C CA . SER A 1 188 ? -26.077 7.084 24.449 1.00 79.75 188 SER A CA 1
ATOM 1396 C C . SER A 1 188 ? -26.603 6.227 23.292 1.00 79.75 188 SER A C 1
ATOM 1398 O O . SER A 1 188 ? -26.306 6.478 22.126 1.00 79.75 188 SER A O 1
ATOM 1400 N N . GLY A 1 189 ? -27.412 5.214 23.614 1.00 79.81 189 GLY A N 1
ATOM 1401 C CA . GLY A 1 189 ? -28.024 4.332 22.616 1.00 79.81 189 GLY A CA 1
ATOM 1402 C C . GLY A 1 189 ? -27.027 3.454 21.845 1.00 79.81 189 GLY A C 1
ATOM 1403 O O . GLY A 1 189 ? -25.894 3.240 22.275 1.00 79.81 189 GLY A O 1
ATOM 1404 N N . THR A 1 190 ? -27.490 2.911 20.717 1.00 79.12 190 THR A N 1
ATOM 1405 C CA . THR A 1 190 ? -26.674 2.119 19.783 1.00 79.12 190 THR A CA 1
ATOM 1406 C C . THR A 1 190 ? -26.309 2.995 18.582 1.00 79.12 190 THR A C 1
ATOM 1408 O O . THR A 1 190 ? -27.229 3.511 17.941 1.00 79.12 190 THR A O 1
ATOM 1411 N N . PRO A 1 191 ? -25.015 3.187 18.263 1.00 77.06 191 PRO A N 1
ATOM 1412 C CA . PRO A 1 191 ? -24.602 3.899 17.058 1.00 77.06 191 PRO A CA 1
ATOM 1413 C C . PRO A 1 191 ? -25.189 3.263 15.785 1.00 77.06 191 PRO A C 1
ATOM 1415 O O . PRO A 1 191 ? -25.312 2.036 15.726 1.00 77.06 191 PRO A O 1
ATOM 1418 N N . PRO A 1 192 ? -25.547 4.050 14.756 1.00 70.31 192 PRO A N 1
ATOM 1419 C CA . PRO A 1 192 ? -25.976 3.513 13.466 1.00 70.31 192 PRO A CA 1
ATOM 1420 C C . PRO A 1 192 ? -24.871 2.674 12.808 1.00 70.31 192 PRO A C 1
ATOM 1422 O O . PRO A 1 192 ? -23.697 3.025 12.894 1.00 70.31 192 PRO A O 1
ATOM 1425 N N . SER A 1 193 ? -25.236 1.614 12.082 1.00 65.62 193 SER A N 1
ATOM 1426 C CA . SER A 1 193 ? -24.278 0.711 11.415 1.00 65.62 193 SER A CA 1
ATOM 1427 C C . SER A 1 193 ? -23.421 1.388 10.335 1.00 65.62 193 SER A C 1
ATOM 1429 O O . SER A 1 193 ? -22.304 0.955 10.078 1.00 65.62 193 SER A O 1
ATOM 1431 N N . GLY A 1 194 ? -23.911 2.472 9.725 1.00 64.81 194 GLY A N 1
ATOM 1432 C CA . GLY A 1 194 ? -23.141 3.296 8.784 1.00 64.81 194 GLY A CA 1
ATOM 1433 C C . GLY A 1 194 ? -22.281 4.378 9.445 1.00 64.81 194 GLY A C 1
ATOM 1434 O O . GLY A 1 194 ? -21.596 5.110 8.742 1.00 64.81 194 GLY A O 1
ATOM 1435 N N . ASN A 1 195 ? -22.350 4.516 10.773 1.00 70.19 195 ASN A N 1
ATOM 1436 C CA . ASN A 1 195 ? -21.663 5.564 11.523 1.00 70.19 195 ASN A CA 1
ATOM 1437 C C . ASN A 1 195 ? -21.186 5.049 12.894 1.00 70.19 195 ASN A C 1
ATOM 1439 O O . ASN A 1 195 ? -21.644 5.539 13.936 1.00 70.19 195 ASN A O 1
ATOM 1443 N N . PRO A 1 196 ? -20.321 4.021 12.921 1.00 79.69 196 PRO A N 1
ATOM 1444 C CA . PRO A 1 196 ? -19.923 3.398 14.170 1.00 79.69 196 PRO A CA 1
ATOM 1445 C C . PRO A 1 196 ? -19.007 4.324 14.980 1.00 79.69 196 PRO A C 1
ATOM 1447 O O . PRO A 1 196 ? -18.433 5.281 14.459 1.00 79.69 196 PRO A O 1
ATOM 1450 N N . ILE A 1 197 ? -18.856 4.053 16.275 1.00 81.75 197 ILE A N 1
ATOM 1451 C CA . ILE A 1 197 ? -17.958 4.826 17.146 1.00 81.75 197 ILE A CA 1
ATOM 1452 C C . ILE A 1 197 ? -16.681 4.029 17.376 1.00 81.75 197 ILE A C 1
ATOM 1454 O O . ILE A 1 197 ? -16.741 2.847 17.708 1.00 81.75 197 ILE A O 1
ATOM 1458 N N . LEU A 1 198 ? -15.528 4.684 17.249 1.00 85.56 198 LEU A N 1
ATOM 1459 C CA . LEU A 1 198 ? -14.241 4.116 17.637 1.00 85.56 198 LEU A CA 1
ATOM 1460 C C . LEU A 1 198 ? -13.827 4.656 19.003 1.00 85.56 198 LEU A C 1
ATOM 1462 O O . LEU A 1 198 ? -13.766 5.863 19.209 1.00 85.56 198 LEU A O 1
ATOM 1466 N N . ILE A 1 199 ? -13.486 3.761 19.917 1.00 86.31 199 ILE A N 1
ATOM 1467 C CA . ILE A 1 199 ? -12.780 4.085 21.150 1.00 86.31 199 ILE A CA 1
ATOM 1468 C C . ILE A 1 199 ? -11.310 3.755 20.916 1.00 86.31 199 ILE A C 1
ATOM 1470 O O . ILE A 1 199 ? -10.941 2.583 20.815 1.00 86.31 199 ILE A O 1
ATOM 1474 N N . TRP A 1 200 ? -10.484 4.790 20.791 1.00 83.62 200 TRP A N 1
ATOM 1475 C CA . TRP A 1 200 ? -9.040 4.637 20.691 1.00 83.62 200 TRP A CA 1
ATOM 1476 C C . TRP A 1 200 ? -8.428 4.692 22.089 1.00 83.62 200 TRP A C 1
ATOM 1478 O O . TRP A 1 200 ? -8.684 5.625 22.847 1.00 83.62 200 TRP A O 1
ATOM 1488 N N . VAL A 1 201 ? -7.631 3.689 22.436 1.00 80.75 201 VAL A N 1
ATOM 1489 C CA . VAL A 1 201 ? -7.047 3.516 23.764 1.00 80.75 201 VAL A CA 1
ATOM 1490 C C . VAL A 1 201 ? -5.534 3.681 23.667 1.00 80.75 201 VAL A C 1
ATOM 1492 O O . VAL A 1 201 ? -4.847 2.906 23.002 1.00 80.75 201 VAL A O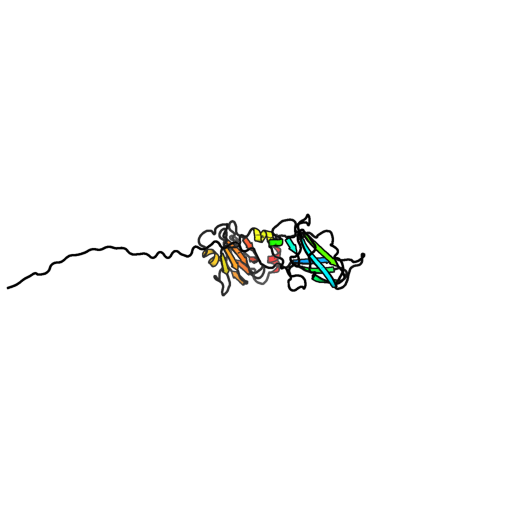 1
ATOM 1495 N N . ALA A 1 202 ? -5.017 4.703 24.341 1.00 67.50 202 ALA A N 1
ATOM 1496 C CA . ALA A 1 202 ? -3.595 4.993 24.419 1.00 67.50 202 ALA A CA 1
ATOM 1497 C C . ALA A 1 202 ? -2.836 3.884 25.167 1.00 67.50 202 ALA A C 1
ATOM 1499 O O . ALA A 1 202 ? -3.442 3.172 25.979 1.00 67.50 202 ALA A O 1
ATOM 1500 N N . PRO A 1 203 ? -1.505 3.787 24.985 1.00 79.50 203 PRO A N 1
ATOM 1501 C CA . PRO A 1 203 ? -0.683 2.839 25.721 1.00 79.50 203 PRO A CA 1
ATOM 1502 C C . PRO A 1 203 ? -0.872 2.934 27.238 1.00 79.50 203 PRO A C 1
ATOM 1504 O O . PRO A 1 203 ? -1.025 4.019 27.805 1.00 79.50 203 PRO A O 1
ATOM 1507 N N . GLY A 1 204 ? -0.820 1.785 27.900 1.00 72.94 204 GLY A N 1
ATOM 1508 C CA . GLY A 1 204 ? -0.954 1.659 29.343 1.00 72.94 204 GLY A CA 1
ATOM 1509 C C . GLY A 1 204 ? -1.777 0.446 29.758 1.00 72.94 204 GLY A C 1
ATOM 1510 O O . GLY A 1 204 ? -2.376 -0.243 28.932 1.00 72.94 204 GLY A O 1
ATOM 1511 N N . THR A 1 205 ? -1.807 0.207 31.068 1.00 80.69 205 THR A N 1
ATOM 1512 C CA . THR A 1 205 ? -2.536 -0.911 31.680 1.00 80.69 205 THR A CA 1
ATOM 1513 C C . THR A 1 205 ? -3.835 -0.428 32.314 1.00 80.69 205 THR A C 1
ATOM 1515 O O . THR A 1 205 ? -3.828 0.373 33.251 1.00 80.69 205 THR A O 1
ATOM 1518 N N . TYR A 1 206 ? -4.965 -0.902 31.807 1.00 81.44 206 TYR A N 1
ATOM 1519 C CA . TYR A 1 206 ? -6.321 -0.568 32.228 1.00 81.44 206 TYR A CA 1
ATOM 1520 C C . TYR A 1 206 ? -6.895 -1.737 33.023 1.00 81.44 206 TYR A C 1
ATOM 1522 O O . TYR A 1 206 ? -7.245 -2.763 32.452 1.00 81.44 206 TYR A O 1
ATOM 1530 N N . ASN A 1 207 ? -6.949 -1.577 34.348 1.00 85.69 207 ASN A N 1
ATOM 1531 C CA . ASN A 1 207 ? -7.441 -2.599 35.270 1.00 85.69 207 ASN A CA 1
ATOM 1532 C C . ASN A 1 207 ? -8.960 -2.453 35.460 1.00 85.69 207 ASN A C 1
ATOM 1534 O O . ASN A 1 207 ? -9.411 -1.886 36.454 1.00 85.69 207 ASN A O 1
ATOM 1538 N N . GLU A 1 208 ? -9.736 -2.891 34.477 1.00 84.75 208 GLU A N 1
ATOM 1539 C CA . GLU A 1 208 ? -11.195 -2.836 34.454 1.00 84.75 208 GLU A CA 1
ATOM 1540 C C . GLU A 1 208 ? -11.784 -3.965 33.593 1.00 84.75 208 GLU A C 1
ATOM 1542 O O . GLU A 1 208 ? -11.169 -4.419 32.628 1.00 84.75 208 GLU A O 1
ATOM 1547 N N . ALA A 1 209 ? -12.998 -4.406 33.932 1.00 82.94 209 ALA A N 1
ATOM 1548 C CA . ALA A 1 209 ? -13.803 -5.237 33.042 1.00 82.94 209 ALA A CA 1
ATOM 1549 C C . ALA A 1 209 ? -14.524 -4.341 32.025 1.00 82.94 209 ALA A C 1
ATOM 1551 O O . ALA A 1 209 ? -15.108 -3.322 32.401 1.00 82.94 209 ALA A O 1
ATOM 1552 N N . VAL A 1 210 ? -14.487 -4.723 30.749 1.00 87.31 210 VAL A N 1
ATOM 1553 C CA . VAL A 1 210 ? -15.006 -3.917 29.639 1.00 87.31 210 VAL A CA 1
ATOM 1554 C C . VAL A 1 210 ? -16.142 -4.649 28.939 1.00 87.31 210 VAL A C 1
ATOM 1556 O O . VAL A 1 210 ? -15.970 -5.772 28.480 1.00 87.31 210 VAL A O 1
ATOM 1559 N N . LYS A 1 211 ? -17.290 -3.996 28.776 1.00 86.75 211 LYS A N 1
ATOM 1560 C CA . LYS A 1 211 ? -18.420 -4.499 27.988 1.00 86.75 211 LYS A CA 1
ATOM 1561 C C . LYS A 1 211 ? -18.753 -3.526 26.869 1.00 86.75 211 LYS A C 1
ATOM 1563 O O . LYS A 1 211 ? -19.195 -2.409 27.137 1.00 86.75 211 LYS A O 1
ATOM 1568 N N . LEU A 1 212 ? -18.556 -3.951 25.623 1.00 84.38 212 LEU A N 1
ATOM 1569 C CA . LEU A 1 212 ? -18.859 -3.141 24.446 1.00 84.38 212 LEU A CA 1
ATOM 1570 C C . LEU A 1 212 ? -20.369 -3.058 24.191 1.00 84.38 212 LEU A C 1
ATOM 1572 O O . LEU A 1 212 ? -21.144 -3.945 24.547 1.00 84.38 212 LEU A O 1
ATOM 1576 N N . LYS A 1 213 ? -20.775 -1.968 23.538 1.00 83.56 213 LYS A N 1
ATOM 1577 C CA . LYS A 1 213 ? -22.109 -1.794 22.948 1.00 83.56 213 LYS A CA 1
ATOM 1578 C C . LYS A 1 213 ? -22.049 -2.151 21.459 1.00 83.56 213 LYS A C 1
ATOM 1580 O O . LYS A 1 213 ? -20.968 -2.040 20.881 1.00 83.56 213 LYS A O 1
ATOM 1585 N N . PRO A 1 214 ? -23.165 -2.547 20.824 1.00 80.12 214 PRO A N 1
ATOM 1586 C CA . PRO A 1 214 ? -23.170 -2.795 19.385 1.00 80.12 214 PRO A CA 1
ATOM 1587 C C . PRO A 1 214 ? -22.658 -1.582 18.596 1.00 80.12 214 PRO A C 1
ATOM 1589 O O . PRO A 1 214 ? -22.891 -0.451 19.024 1.00 80.12 214 PRO A O 1
ATOM 1592 N N . ASN A 1 215 ? -21.967 -1.796 17.471 1.00 77.75 215 ASN A N 1
ATOM 1593 C CA . ASN A 1 215 ? -21.369 -0.738 16.631 1.00 77.75 215 ASN A CA 1
ATOM 1594 C C . ASN A 1 215 ? -20.364 0.189 17.354 1.00 77.75 215 ASN A C 1
ATOM 1596 O O . ASN A 1 215 ? -20.107 1.317 16.916 1.00 77.75 215 ASN A O 1
ATOM 1600 N N . VAL A 1 216 ? -19.801 -0.264 18.479 1.00 83.06 216 VAL A N 1
ATOM 1601 C CA . VAL A 1 216 ? -18.680 0.392 19.162 1.00 83.06 216 VAL A CA 1
ATOM 1602 C C . VAL A 1 216 ? -17.435 -0.462 18.980 1.00 83.06 216 VAL A C 1
ATOM 1604 O O . VAL A 1 216 ? -17.340 -1.579 19.487 1.00 83.06 216 VAL A O 1
ATOM 1607 N N . HIS A 1 217 ? -16.464 0.078 18.257 1.00 85.25 217 HIS A N 1
ATOM 1608 C CA . HIS A 1 217 ? -15.172 -0.554 18.037 1.00 85.25 217 HIS A CA 1
ATOM 1609 C C . HIS A 1 217 ? -14.177 -0.063 19.073 1.00 85.25 217 HIS A C 1
ATOM 1611 O O . HIS A 1 217 ? -14.199 1.104 19.462 1.00 85.25 217 HIS A O 1
ATOM 1617 N N . LEU A 1 218 ? -13.269 -0.938 19.482 1.00 83.88 218 LEU A N 1
ATOM 1618 C CA . LEU A 1 218 ? -12.210 -0.600 20.412 1.00 83.88 218 LEU A CA 1
ATOM 1619 C C . LEU A 1 218 ? -10.856 -0.942 19.793 1.00 83.88 218 LEU A C 1
ATOM 1621 O O . LEU A 1 218 ? -10.627 -2.057 19.319 1.00 83.88 218 LEU A O 1
ATOM 1625 N N . GLN A 1 219 ? -9.966 0.044 19.781 1.00 83.25 219 GLN A N 1
ATOM 1626 C CA . GLN A 1 219 ? -8.641 -0.059 19.188 1.00 83.25 219 GLN A CA 1
ATOM 1627 C C . GLN A 1 219 ? -7.597 0.450 20.167 1.00 83.25 219 GLN A C 1
ATOM 1629 O O . GLN A 1 219 ? -7.687 1.583 20.626 1.00 83.25 219 GLN A O 1
ATOM 1634 N N . GLY A 1 220 ? -6.602 -0.375 20.472 1.00 74.69 220 GLY A N 1
ATOM 1635 C CA . GLY A 1 220 ? -5.433 0.077 21.212 1.00 74.69 220 GLY A CA 1
ATOM 1636 C C . GLY A 1 220 ? -4.400 0.742 20.309 1.00 74.69 220 GLY A C 1
ATOM 1637 O O . GLY A 1 220 ? -4.472 0.707 19.081 1.00 74.69 220 GLY A O 1
ATOM 1638 N N . ALA A 1 221 ? -3.392 1.331 20.938 1.00 63.72 221 ALA A N 1
ATOM 1639 C CA . ALA A 1 221 ? -2.239 1.901 20.251 1.00 63.72 221 ALA A CA 1
ATOM 1640 C C . ALA A 1 221 ? -1.237 0.845 19.730 1.00 63.72 221 ALA A C 1
ATOM 1642 O O . ALA A 1 221 ? -0.247 1.209 19.100 1.00 63.72 221 ALA A O 1
ATOM 1643 N N . GLY A 1 222 ? -1.457 -0.445 20.013 1.00 56.59 222 GLY A N 1
ATOM 1644 C CA . GLY A 1 222 ? -0.597 -1.558 19.608 1.00 56.59 222 GLY A CA 1
ATOM 1645 C C . GLY A 1 222 ? -0.658 -2.747 20.576 1.00 56.59 222 GLY A C 1
ATOM 1646 O O . GLY A 1 222 ? -0.791 -2.576 21.796 1.00 56.59 222 GLY A O 1
ATOM 1647 N N . GLN A 1 223 ? -0.514 -3.965 20.040 1.00 55.22 223 GLN A N 1
ATOM 1648 C CA . GLN A 1 223 ? -0.359 -5.181 20.849 1.00 55.22 223 GLN A CA 1
ATOM 1649 C C . GLN A 1 223 ? 0.912 -5.066 21.708 1.00 55.22 223 GLN A C 1
ATOM 1651 O O . GLN A 1 223 ? 1.982 -4.742 21.198 1.00 55.22 223 GLN A O 1
ATOM 1656 N N . GLY A 1 224 ? 0.791 -5.277 23.021 1.00 63.00 224 GLY A N 1
ATOM 1657 C CA . GLY A 1 224 ? 1.899 -5.092 23.970 1.00 63.00 224 GLY A CA 1
ATOM 1658 C C . GLY A 1 224 ? 2.161 -3.645 24.416 1.00 63.00 224 GLY A C 1
ATOM 1659 O O . GLY A 1 224 ? 3.038 -3.425 25.246 1.00 63.00 224 GLY A O 1
ATOM 1660 N N . LEU A 1 225 ? 1.402 -2.666 23.910 1.00 56.72 225 LEU A N 1
ATOM 1661 C CA . LEU A 1 225 ? 1.428 -1.274 24.384 1.00 56.72 225 LEU A CA 1
ATOM 1662 C C . LEU A 1 225 ? 0.177 -0.930 25.193 1.00 56.72 225 LEU A C 1
ATOM 1664 O O . LEU A 1 225 ? 0.251 -0.172 26.155 1.00 56.72 225 LEU A O 1
ATOM 1668 N N . THR A 1 226 ? -0.967 -1.493 24.805 1.00 73.12 226 THR A N 1
ATOM 1669 C CA . THR A 1 226 ? -2.252 -1.313 25.490 1.00 73.12 226 THR A CA 1
ATOM 1670 C C . THR A 1 226 ? -2.679 -2.633 26.119 1.00 73.12 226 THR A C 1
ATOM 1672 O O . THR A 1 226 ? -2.839 -3.626 25.407 1.00 73.12 226 THR A O 1
ATOM 1675 N N . PHE A 1 227 ? -2.878 -2.644 27.436 1.00 74.19 227 PHE A N 1
ATOM 1676 C CA . PHE A 1 227 ? -3.289 -3.824 28.193 1.00 74.19 227 PHE A CA 1
ATOM 1677 C C . PHE A 1 227 ? -4.624 -3.569 28.886 1.00 74.19 227 PHE A C 1
ATOM 1679 O O . PHE A 1 227 ? -4.744 -2.613 29.647 1.00 74.19 227 PHE A O 1
ATOM 1686 N N . ILE A 1 228 ? -5.611 -4.432 28.658 1.00 82.12 228 ILE A N 1
ATOM 1687 C CA . ILE A 1 228 ? -6.864 -4.466 29.420 1.00 82.12 228 ILE A CA 1
ATOM 1688 C C . ILE A 1 228 ? -6.810 -5.667 30.352 1.00 82.12 228 ILE A C 1
ATOM 1690 O O . ILE A 1 228 ? -6.576 -6.792 29.912 1.00 82.12 228 ILE A O 1
ATOM 1694 N N . GLN A 1 229 ? -7.036 -5.442 31.634 1.00 81.00 229 GLN A N 1
ATOM 1695 C CA . GLN A 1 229 ? -6.948 -6.475 32.643 1.00 81.00 229 GLN A CA 1
ATOM 1696 C C . GLN A 1 229 ? -8.120 -6.378 33.606 1.00 81.00 229 GLN A C 1
ATOM 1698 O O . GLN A 1 229 ? -8.466 -5.289 34.040 1.00 81.00 229 GLN A O 1
ATOM 1703 N N . ALA A 1 230 ? -8.715 -7.503 33.981 1.00 74.81 230 ALA A N 1
ATOM 1704 C CA . ALA A 1 230 ? -9.784 -7.521 34.971 1.00 74.81 230 ALA A CA 1
ATOM 1705 C C . ALA A 1 230 ? -9.471 -8.535 36.073 1.00 74.81 230 ALA A C 1
ATOM 1707 O O . ALA A 1 230 ? -9.025 -9.644 35.790 1.00 74.81 230 ALA A O 1
ATOM 1708 N N . ASP A 1 231 ? -9.709 -8.153 37.328 1.00 73.56 231 ASP A N 1
ATOM 1709 C CA . ASP A 1 231 ? -9.617 -9.051 38.480 1.00 73.56 231 ASP A CA 1
ATOM 1710 C C . ASP A 1 231 ? -10.986 -9.691 38.727 1.00 73.56 231 ASP A C 1
ATOM 1712 O O . ASP A 1 231 ? -11.755 -9.213 39.561 1.00 73.56 231 ASP A O 1
ATOM 1716 N N . LEU A 1 232 ? -11.319 -10.733 37.960 1.00 64.62 232 LEU A N 1
ATOM 1717 C CA . LEU A 1 232 ? -12.635 -11.377 38.021 1.00 64.62 232 LEU A CA 1
ATOM 1718 C C . LEU A 1 232 ? -12.571 -12.764 38.688 1.00 64.62 232 LEU A C 1
ATOM 1720 O O . LEU A 1 232 ? -11.578 -13.483 38.534 1.00 64.62 232 LEU A O 1
ATOM 1724 N N . PRO A 1 233 ? -13.621 -13.175 39.428 1.00 61.16 233 PRO A N 1
ATOM 1725 C CA . PRO A 1 233 ? -13.770 -14.550 39.899 1.00 61.16 233 PRO A CA 1
ATOM 1726 C C . PRO A 1 233 ? -13.815 -15.550 38.728 1.00 61.16 233 PRO A C 1
ATOM 1728 O O . PRO A 1 233 ? -14.243 -15.222 37.623 1.00 61.16 233 PRO A O 1
ATOM 1731 N N . TYR A 1 234 ? -13.415 -16.804 38.971 1.00 54.47 234 TYR A N 1
ATOM 1732 C CA . TYR A 1 234 ? -13.257 -17.848 37.937 1.00 54.47 234 TYR A CA 1
ATOM 1733 C C . TYR A 1 234 ? -14.523 -18.128 37.094 1.00 54.47 234 TYR A C 1
ATOM 1735 O O . TYR A 1 234 ? -14.428 -18.631 35.978 1.00 54.47 234 TYR A O 1
ATOM 1743 N N . ASN A 1 235 ? -15.707 -17.788 37.605 1.00 56.78 235 ASN A N 1
ATOM 1744 C CA . ASN A 1 235 ? -17.000 -17.960 36.940 1.00 56.78 235 ASN A CA 1
ATOM 1745 C C . ASN A 1 235 ? -17.464 -16.746 36.100 1.00 56.78 235 ASN A C 1
ATOM 1747 O O . ASN A 1 235 ? -18.516 -16.838 35.473 1.00 56.78 235 ASN A O 1
ATOM 1751 N N . GLU A 1 236 ? -16.689 -15.656 36.022 1.00 57.41 236 GLU A N 1
ATOM 1752 C CA . GLU A 1 236 ? -16.993 -14.443 35.235 1.00 57.41 236 GLU A CA 1
ATOM 1753 C C . GLU A 1 236 ? -15.813 -14.047 34.320 1.00 57.41 236 GLU A C 1
ATOM 1755 O O . GLU A 1 236 ? -15.370 -12.906 34.273 1.00 57.41 236 GLU A O 1
ATOM 1760 N N . ALA A 1 237 ? -15.242 -15.011 33.594 1.00 54.25 237 ALA A N 1
ATOM 1761 C CA . ALA A 1 237 ? -13.901 -14.906 33.004 1.00 54.25 237 ALA A CA 1
ATOM 1762 C C . ALA A 1 237 ? -13.776 -14.075 31.701 1.00 54.25 237 ALA A C 1
ATOM 1764 O O . ALA A 1 237 ? -13.141 -14.527 30.745 1.00 54.25 237 ALA A O 1
ATOM 1765 N N . LYS A 1 238 ? -14.347 -12.866 31.615 1.00 66.12 238 LYS A N 1
ATOM 1766 C CA . LYS A 1 238 ? -14.177 -11.998 30.432 1.00 66.12 238 LYS A CA 1
ATOM 1767 C C . LYS A 1 238 ? -13.706 -10.596 30.807 1.00 66.12 238 LYS A C 1
ATOM 1769 O O . LYS A 1 238 ? -14.496 -9.755 31.213 1.00 66.12 238 LYS A O 1
ATOM 1774 N N . ALA A 1 239 ? -12.415 -10.327 30.589 1.00 70.00 239 ALA A N 1
ATOM 1775 C CA . ALA A 1 239 ? -11.870 -8.967 30.668 1.00 70.00 239 ALA A CA 1
ATOM 1776 C C . ALA A 1 239 ? -12.521 -8.024 29.644 1.00 70.00 239 ALA A C 1
ATOM 1778 O O . ALA A 1 239 ? -12.678 -6.836 29.910 1.00 70.00 239 ALA A O 1
ATOM 1779 N N . VAL A 1 240 ? -12.919 -8.569 28.488 1.00 76.69 240 VAL A N 1
ATOM 1780 C CA . VAL A 1 240 ? -13.660 -7.852 27.450 1.00 76.69 240 VAL A CA 1
ATOM 1781 C C . VAL A 1 240 ? -14.842 -8.705 26.989 1.00 76.69 240 VAL A C 1
ATOM 1783 O O . VAL A 1 240 ? -14.673 -9.850 26.571 1.00 76.69 240 VAL A O 1
ATOM 1786 N N . GLU A 1 241 ? -16.041 -8.139 27.040 1.00 80.88 241 GLU A N 1
ATOM 1787 C CA . GLU A 1 241 ? -17.270 -8.719 26.517 1.00 80.88 241 GLU A CA 1
ATOM 1788 C C . GLU A 1 241 ? -17.701 -7.945 25.261 1.00 80.88 241 GLU A C 1
ATOM 1790 O O . GLU A 1 241 ? -17.945 -6.737 25.306 1.00 80.88 241 GLU A O 1
ATOM 1795 N N . LEU A 1 242 ? -17.739 -8.638 24.119 1.00 77.75 242 LEU A N 1
ATOM 1796 C CA . LEU A 1 242 ? -18.078 -8.058 22.817 1.00 77.75 242 LEU A CA 1
ATOM 1797 C C . LEU A 1 242 ? -19.597 -8.045 22.596 1.00 77.75 242 LEU A C 1
ATOM 1799 O O . LEU A 1 242 ? -20.314 -8.916 23.089 1.00 77.75 242 LEU A O 1
ATOM 1803 N N . ALA A 1 243 ? -20.072 -7.086 21.804 1.00 75.88 243 ALA A N 1
ATOM 1804 C CA . ALA A 1 243 ? -21.449 -7.028 21.314 1.00 75.88 243 ALA A CA 1
ATOM 1805 C C . ALA A 1 243 ? -21.500 -7.315 19.801 1.00 75.88 243 ALA A C 1
ATOM 1807 O O . ALA A 1 243 ? -20.461 -7.486 19.158 1.00 75.88 243 ALA A O 1
ATOM 1808 N N . SER A 1 244 ? -22.699 -7.375 19.218 1.00 70.62 244 SER A N 1
ATOM 1809 C CA . SER A 1 244 ? -22.859 -7.519 17.765 1.00 70.62 244 SER A CA 1
ATOM 1810 C C . SER A 1 244 ? -22.181 -6.366 17.019 1.00 70.62 244 SER A C 1
ATOM 1812 O O . SER A 1 244 ? -22.248 -5.221 17.465 1.00 70.62 244 SER A O 1
ATOM 1814 N N . ASP A 1 245 ? -21.533 -6.671 15.895 1.00 67.69 245 ASP A N 1
ATOM 1815 C CA . ASP A 1 245 ? -20.891 -5.675 15.025 1.00 67.69 245 ASP A CA 1
ATOM 1816 C C . ASP A 1 245 ? -19.855 -4.803 15.757 1.00 67.69 245 ASP A C 1
ATOM 1818 O O . ASP A 1 245 ? -19.745 -3.595 15.555 1.00 67.69 245 ASP A O 1
ATOM 1822 N N . THR A 1 246 ? -19.084 -5.428 16.651 1.00 68.50 246 THR A N 1
ATOM 1823 C CA . THR A 1 246 ? -17.961 -4.793 17.351 1.00 68.50 246 THR A CA 1
ATOM 1824 C C . THR A 1 246 ? -16.641 -5.413 16.917 1.00 68.50 246 THR A C 1
ATOM 1826 O O . THR A 1 246 ? -16.575 -6.583 16.542 1.00 68.50 246 THR A O 1
ATOM 1829 N N . SER A 1 247 ? -15.564 -4.630 16.972 1.00 73.69 247 SER A N 1
ATOM 1830 C CA . SER A 1 247 ? -14.210 -5.135 16.737 1.00 73.69 247 SER A CA 1
ATOM 1831 C C . SER A 1 247 ? -13.286 -4.724 17.869 1.00 73.69 247 SER A C 1
ATOM 1833 O O . SER A 1 247 ? -13.353 -3.589 18.342 1.00 73.69 247 SER A O 1
ATOM 1835 N N . LEU A 1 248 ? -12.381 -5.627 18.225 1.00 73.94 248 LEU A N 1
ATOM 1836 C CA . LEU A 1 248 ? -11.288 -5.398 19.158 1.00 73.94 248 LEU A CA 1
ATOM 1837 C C . LEU A 1 248 ? -9.976 -5.543 18.386 1.00 73.94 248 LEU A C 1
ATOM 1839 O O . LEU A 1 248 ? -9.742 -6.595 17.792 1.00 73.94 248 LEU A O 1
ATOM 1843 N N . ARG A 1 249 ? -9.137 -4.506 18.356 1.00 77.38 249 ARG A N 1
ATOM 1844 C CA . ARG A 1 249 ? -7.868 -4.532 17.609 1.00 77.38 249 ARG A CA 1
ATOM 1845 C C . ARG A 1 249 ? -6.735 -3.818 18.335 1.00 77.38 249 ARG A C 1
ATOM 1847 O O . ARG A 1 249 ? -6.974 -2.969 19.189 1.00 77.38 249 ARG A O 1
ATOM 1854 N N . ASP A 1 250 ? -5.507 -4.189 17.981 1.00 67.25 250 ASP A N 1
ATOM 1855 C CA . ASP A 1 250 ? -4.267 -3.526 18.403 1.00 67.25 250 ASP A CA 1
ATOM 1856 C C . ASP A 1 250 ? -4.100 -3.366 19.926 1.00 67.25 250 ASP A C 1
ATOM 1858 O O . ASP A 1 250 ? -3.609 -2.349 20.410 1.00 67.25 250 ASP A O 1
ATOM 1862 N N . LEU A 1 251 ? -4.505 -4.378 20.701 1.00 76.44 251 LEU A N 1
ATOM 1863 C CA . LEU A 1 251 ? -4.347 -4.416 22.158 1.00 76.44 251 LEU A CA 1
ATOM 1864 C C . LEU A 1 251 ? -4.212 -5.839 22.693 1.00 76.44 251 LEU A C 1
ATOM 1866 O O . LEU A 1 251 ? -4.573 -6.809 22.025 1.00 76.44 251 LEU A O 1
ATOM 1870 N N . SER A 1 252 ? -3.746 -5.935 23.934 1.00 74.69 252 SER A N 1
ATOM 1871 C CA . SER A 1 252 ? -3.671 -7.169 24.712 1.00 74.69 252 SER A CA 1
ATOM 1872 C C . SER A 1 252 ? -4.746 -7.160 25.803 1.00 74.69 252 SER A C 1
ATOM 1874 O O . SER A 1 252 ? -4.957 -6.134 26.448 1.00 74.69 252 SER A O 1
ATOM 1876 N N . HIS A 1 253 ? -5.421 -8.287 26.043 1.00 73.06 253 HIS A N 1
ATOM 1877 C CA . HIS A 1 253 ? -6.393 -8.416 27.135 1.00 73.06 253 HIS A CA 1
ATOM 1878 C C . HIS A 1 253 ? -6.109 -9.650 27.996 1.00 73.06 253 HIS A C 1
ATOM 1880 O O . HIS A 1 253 ? -5.658 -10.675 27.485 1.00 73.06 253 HIS A O 1
ATOM 1886 N N . HIS A 1 254 ? -6.369 -9.558 29.301 1.00 67.75 254 HIS A N 1
ATOM 1887 C CA . HIS A 1 254 ? -6.153 -10.660 30.231 1.00 67.75 254 HIS A CA 1
ATOM 1888 C C . HIS A 1 254 ? -7.188 -10.680 31.372 1.00 67.75 254 HIS A C 1
ATOM 1890 O O . HIS A 1 254 ? -7.501 -9.654 31.965 1.00 67.75 254 HIS A O 1
ATOM 1896 N N . SER A 1 255 ? -7.751 -11.853 31.674 1.00 52.91 255 SER A N 1
ATOM 1897 C CA . SER A 1 255 ? -8.853 -12.030 32.639 1.00 52.91 255 SER A CA 1
ATOM 1898 C C . SER A 1 255 ? -8.414 -12.312 34.081 1.00 52.91 255 SER A C 1
ATOM 1900 O O . SER A 1 255 ? -9.264 -12.536 34.935 1.00 52.91 255 SER A O 1
ATOM 1902 N N . GLN A 1 256 ? -7.107 -12.348 34.347 1.00 58.00 256 GLN A N 1
ATOM 1903 C CA . GLN A 1 256 ? -6.524 -12.571 35.671 1.00 58.00 256 GLN A CA 1
ATOM 1904 C C . GLN A 1 256 ? -5.420 -11.524 35.908 1.00 58.00 256 GLN A C 1
ATOM 1906 O O . GLN A 1 256 ? -4.923 -10.929 34.960 1.00 58.00 256 GLN A O 1
ATOM 1911 N N . ARG A 1 257 ? -4.952 -11.298 37.138 1.00 51.06 257 ARG A N 1
ATOM 1912 C CA . ARG A 1 257 ? -3.608 -10.721 37.337 1.00 51.06 257 ARG A CA 1
ATOM 1913 C C . ARG A 1 257 ? -2.561 -11.786 36.999 1.00 51.06 257 ARG A C 1
ATOM 1915 O O . ARG A 1 257 ? -2.359 -12.684 37.812 1.00 51.06 257 ARG A O 1
ATOM 1922 N N . CYS A 1 258 ? -1.866 -11.693 35.854 1.00 48.69 258 CYS A N 1
ATOM 1923 C CA . CYS A 1 258 ? -0.539 -12.326 35.756 1.00 48.69 258 CYS A CA 1
ATOM 1924 C C . CYS A 1 258 ? 0.377 -11.448 36.631 1.00 48.69 258 CYS A C 1
ATOM 1926 O O . CYS A 1 258 ? 0.880 -10.427 36.172 1.00 48.69 258 CYS A O 1
ATOM 1928 N N . TRP A 1 259 ? 0.509 -11.777 37.919 1.00 37.50 259 TRP A N 1
ATOM 1929 C CA . TRP A 1 259 ? 1.552 -11.188 38.761 1.00 37.50 259 TRP A CA 1
ATOM 1930 C C . TRP A 1 259 ? 2.936 -11.708 38.333 1.00 37.50 259 TRP A C 1
ATOM 1932 O O . TRP A 1 259 ? 3.059 -12.801 37.773 1.00 37.50 259 TRP A O 1
ATOM 1942 N N . ASP A 1 260 ? 3.955 -10.900 38.619 1.00 41.03 260 ASP A N 1
ATOM 1943 C CA . ASP A 1 260 ? 5.299 -10.841 38.024 1.00 41.03 260 ASP A CA 1
ATOM 1944 C C . ASP A 1 260 ? 6.184 -12.108 38.029 1.00 41.03 260 ASP A C 1
ATOM 1946 O O . ASP A 1 260 ? 7.272 -12.074 37.461 1.00 41.03 260 ASP A O 1
ATOM 1950 N N . GLU A 1 261 ? 5.771 -13.250 38.584 1.00 41.12 261 GLU A N 1
ATOM 1951 C CA . GLU A 1 261 ? 6.669 -14.418 38.696 1.00 41.12 261 GLU A CA 1
ATOM 1952 C C . GLU A 1 261 ? 6.443 -15.528 37.656 1.00 41.12 261 GLU A C 1
ATOM 1954 O O . GLU A 1 261 ? 7.271 -16.429 37.544 1.00 41.12 261 GLU A O 1
ATOM 1959 N N . LEU A 1 262 ? 5.374 -15.491 36.847 1.00 46.47 262 LEU A N 1
ATOM 1960 C CA . LEU A 1 262 ? 5.028 -16.613 35.950 1.00 46.47 262 LEU A CA 1
ATOM 1961 C C . LEU A 1 262 ? 4.597 -16.191 34.535 1.00 46.47 262 LEU A C 1
ATOM 1963 O O . LEU A 1 262 ? 3.685 -16.772 33.940 1.00 46.47 262 LEU A O 1
ATOM 1967 N N . TRP A 1 263 ? 5.310 -15.228 33.946 1.00 46.25 263 TRP A N 1
ATOM 1968 C CA . TRP A 1 263 ? 5.125 -14.800 32.549 1.00 46.25 263 TRP A CA 1
ATOM 1969 C C . TRP A 1 263 ? 5.127 -15.974 31.545 1.00 46.25 263 TRP A C 1
ATOM 1971 O O . TRP A 1 263 ? 4.304 -16.028 30.629 1.00 46.25 263 TRP A O 1
ATOM 1981 N N . HIS A 1 264 ? 5.996 -16.970 31.754 1.00 48.25 264 HIS A N 1
ATOM 1982 C CA . HIS A 1 264 ? 6.127 -18.123 30.856 1.00 48.25 264 HIS A CA 1
ATOM 1983 C C . HIS A 1 264 ? 4.938 -19.095 30.895 1.00 48.25 264 HIS A C 1
ATOM 1985 O O . HIS A 1 264 ? 4.653 -19.740 29.887 1.00 48.25 264 HIS A O 1
ATOM 1991 N N . LEU A 1 265 ? 4.208 -19.178 32.013 1.00 45.84 265 LEU A N 1
ATOM 1992 C CA . LEU A 1 265 ? 3.055 -20.077 32.129 1.00 45.84 265 LEU A CA 1
ATOM 1993 C C . LEU A 1 265 ? 1.770 -19.455 31.557 1.00 45.84 265 LEU A C 1
ATOM 1995 O O . LEU A 1 265 ? 0.929 -20.187 31.037 1.00 45.84 265 LEU A O 1
ATOM 1999 N N . CYS A 1 266 ? 1.635 -18.121 31.574 1.00 49.16 266 CYS A N 1
ATOM 2000 C CA . CYS A 1 266 ? 0.499 -17.426 30.951 1.00 49.16 266 CYS A CA 1
ATOM 2001 C C . CYS A 1 266 ? 0.506 -17.569 29.405 1.00 49.16 266 CYS A C 1
ATOM 2003 O O . CYS A 1 266 ? -0.562 -17.717 28.811 1.00 49.16 266 CYS A O 1
ATOM 2005 N N . GLN A 1 267 ? 1.674 -17.585 28.736 1.00 44.88 267 GLN A N 1
ATOM 2006 C CA . GLN A 1 267 ? 1.746 -17.723 27.265 1.00 44.88 267 GLN A CA 1
ATOM 2007 C C . GLN A 1 267 ? 1.441 -19.137 26.751 1.00 44.88 267 GLN A C 1
ATOM 2009 O O . GLN A 1 267 ? 0.823 -19.285 25.699 1.00 44.88 267 GLN A O 1
ATOM 2014 N N . GLN A 1 268 ? 1.832 -20.183 27.483 1.00 44.12 268 GLN A N 1
ATOM 2015 C CA . GLN A 1 268 ? 1.670 -21.564 27.011 1.00 44.12 268 GLN A CA 1
ATOM 2016 C C . GLN A 1 268 ? 0.214 -22.050 26.999 1.00 44.12 268 GLN A C 1
ATOM 2018 O O . GLN A 1 268 ? -0.098 -22.998 26.284 1.00 44.12 268 GLN A O 1
ATOM 2023 N N . ARG A 1 269 ? -0.693 -21.416 27.757 1.00 44.88 269 ARG A N 1
ATOM 2024 C CA . ARG A 1 269 ? -2.082 -21.890 27.887 1.00 44.88 269 ARG A CA 1
ATOM 2025 C C . ARG A 1 269 ? -3.075 -21.273 26.897 1.00 44.88 269 ARG A C 1
ATOM 2027 O O . ARG A 1 269 ? -4.179 -21.789 26.789 1.00 44.88 269 ARG A O 1
ATOM 2034 N N . ASN A 1 270 ? -2.693 -20.211 26.184 1.00 42.94 270 ASN A N 1
ATOM 2035 C CA . ASN A 1 270 ? -3.588 -19.452 25.295 1.00 42.94 270 ASN A CA 1
ATOM 2036 C C . ASN A 1 270 ? -3.113 -19.419 23.828 1.00 42.94 270 ASN A C 1
ATOM 2038 O O . ASN A 1 270 ? -3.571 -18.587 23.052 1.00 42.94 270 ASN A O 1
ATOM 2042 N N . GLY A 1 271 ? -2.186 -20.302 23.443 1.00 35.09 271 GLY A N 1
ATOM 2043 C CA . GLY A 1 271 ? -1.761 -20.498 22.053 1.00 35.09 271 GLY A CA 1
ATOM 2044 C C . GLY A 1 271 ? -2.688 -21.433 21.268 1.00 35.09 271 GLY A C 1
ATOM 2045 O O . GLY A 1 271 ? -2.212 -22.435 20.737 1.00 35.09 271 GLY A O 1
ATOM 2046 N N . GLY A 1 272 ? -3.989 -21.129 21.238 1.00 32.00 272 GLY A N 1
ATOM 2047 C CA . GLY A 1 272 ? -5.008 -21.833 20.453 1.00 32.00 272 GLY A CA 1
ATOM 2048 C C . GLY A 1 272 ? -5.967 -20.853 19.804 1.00 32.00 272 GLY A C 1
ATOM 2049 O O . GLY A 1 272 ? -6.503 -20.008 20.553 1.00 32.00 272 GLY A O 1
#

pLDDT: mean 72.88, std 19.54, range [32.0, 98.25]

Secondary structure (DSSP, 8-state):
-----------------------PPP------------B--EEEEEE-EETTEEP-EEEEEEEEEE-TTS--EEEETTS---TTPPPSS-EEEEEBTTEEEEEET-TTSTT--SPPBGGGGSSS--EEEEEEESSSSS--EEEEEEEE----SHHHHHHSSPPPSEEEEE-TTTSSBS-HHHHHHHS-SPPPTTSPEEEEE-SEEEES-EEPPTTEEEEESSTTTEEEE----TTS--SEE--TT--EES-EEESS---TT-HHHHHHTS--

Sequence (272 aa):
MEKKFISLLIVMNLVLGGILLSRAAPESAPLEPQGSTAPTIVSYQGRVQVSGVPFSGTGYFKFAVVNITGDTTYWSNDGTSSGGSEPTNAVQLPVSNGLFTVLLGDTSLTGMTQQLTADVFSGYDRYLRVWFRSTSSGAFTRLTPDTRIAAVPYALQAQHAAPPGRVIVVAKSNGDFTSIQAAINSISGTPPSGNPILIWVAPGTYNEAVKLKPNVHLQGAGQGLTFIQADLPYNEAKAVELASDTSLRDLSHHSQRCWDELWHLCQQRNGG

Radius of gyration: 31.74 Å; chains: 1; bounding box: 94×102×63 Å